Protein AF-A0A1B6J0G4-F1 (afdb_monomer)

Organism: NCBI:txid320908

Radius of gyration: 22.94 Å; Cα contacts (8 Å, |Δi|>4): 223; chains: 1; bounding box: 62×32×56 Å

pLDDT: mean 94.43, std 7.49, range [59.12, 98.75]

Foldseek 3Di:
DVVDDDDDDDDDDDDDDPDDDPPPDDDDDDDPVDDDDDDQWDAEEQALLVQVVLVVDDPVVSLVVLCQGCAPVHPNGQEYEYEQFHDVSDPDHDHQQQDAPPLVCPSGDDDPSCVRGRLVSVVSSCVRHPHNYHYHYDYQDDHLNQFPHSDVRDGDGDPVCPVVVVVSVVVVVVNSVVD

Nearest PDB structures (foldseek):
  6q6l-assembly1_B  TM=9.836E-01  e=2.010E-14  Homo sapiens
  2v3f-assembly2_B  TM=9.488E-01  e=9.794E-15  Homo sapiens
  6yv3-assembly1_AAA  TM=9.483E-01  e=1.450E-14  Homo sapiens
  6yv3-assembly2_BBB  TM=9.482E-01  e=1.883E-14  Homo sapiens
  3gxf-assembly1_D  TM=9.492E-01  e=2.010E-14  Homo sapiens

Secondary structure (DSSP, 8-state):
-TTS-S------------S---TT-------TTS----------B--HHHHHHHHTS-HHHHHHHHHHHHSTTTT---EEEEEES--TTSSS---S--STT-TT-TT----HHIIIIIHHHHHHHHHH-SS--EEEEEES---GGGBTT--SS-SPBPGGGHHHHHHHHHHHHHHHH--

Sequence (179 aa):
SQDSPGFTKTTGYFSKVPNREYNNSVIFTVNANILHQEIIGFGGSFTDSAGIAVNSLSDEAKERLIESYFGINGVEYSAARVPIGCSDFSTHFYTYDDIPDDDQLSHFSLSSEDYKYKIPLIQMAQNISQHNLKLVGCAFTSPSWMKTNNGTPSGYILSRYFDGWARYHVKYLDAYAEN

Solvent-accessible surface area (backbone atoms only — not comparable to full-atom values): 11001 Å² total; per-residue (Å²): 90,96,92,45,77,74,91,81,89,83,88,85,79,94,75,92,77,76,92,69,86,64,83,94,62,90,84,87,84,85,64,89,86,67,82,79,85,85,82,89,61,46,67,56,63,52,36,55,50,52,23,54,56,50,68,72,44,55,69,73,54,36,51,53,52,43,34,43,42,16,13,87,90,36,72,49,38,24,24,36,38,33,55,40,57,28,47,93,55,33,99,57,88,54,47,40,44,75,62,74,88,50,77,80,54,81,71,54,44,85,49,72,57,42,70,74,22,37,52,56,51,50,51,56,35,51,74,50,25,91,49,85,61,42,76,43,79,46,65,64,47,72,38,28,73,45,28,75,66,56,32,83,69,53,70,49,75,36,78,91,36,53,66,49,55,54,50,50,53,51,52,49,53,52,57,61,70,78,104

InterPro domains:
  IPR001139 Glycoside hydrolase family 30 [PR00843] (29-49)
  IPR001139 Glycoside hydrolase family 30 [PR00843] (64-90)
  IPR001139 Glycoside hydrolase family 30 [PR00843] (92-120)
  IPR001139 Glycoside hydrolase family 30 [PR00843] (159-176)
  IPR001139 Glycoside hydrolase family 30 [PTHR11069] (20-178)
  IPR017853 Glycoside hydrolase superfamily [SSF51445] (39-178)
  IPR033453 Glycosyl hydrolase family 30, TIM-barrel domain [PF02055] (39-179)

Structure (mmCIF, N/CA/C/O backbone):
data_AF-A0A1B6J0G4-F1
#
_entry.id   AF-A0A1B6J0G4-F1
#
loop_
_atom_site.group_PDB
_atom_site.id
_atom_site.type_symbol
_atom_site.label_atom_id
_atom_site.label_alt_id
_atom_site.label_comp_id
_atom_site.label_asym_id
_atom_site.label_entity_id
_atom_site.label_seq_id
_atom_site.pdbx_PDB_ins_code
_atom_site.Cartn_x
_atom_site.Cartn_y
_atom_site.Cartn_z
_atom_site.occupancy
_atom_site.B_iso_or_equiv
_atom_site.auth_seq_id
_atom_site.auth_comp_id
_atom_site.auth_asym_id
_atom_site.auth_atom_id
_atom_site.pdbx_PDB_model_num
ATOM 1 N N . SER A 1 1 ? -14.342 12.577 23.054 1.00 74.88 1 SER A N 1
ATOM 2 C CA . SER A 1 1 ? -14.840 13.883 22.554 1.00 74.88 1 SER A CA 1
ATOM 3 C C . SER A 1 1 ? -13.645 14.671 22.041 1.00 74.88 1 SER A C 1
ATOM 5 O O . SER A 1 1 ? -12.530 14.188 22.195 1.00 74.88 1 SER A O 1
ATOM 7 N N . GLN A 1 2 ? -13.823 15.858 21.450 1.00 78.88 2 GLN A N 1
ATOM 8 C CA . GLN A 1 2 ? -12.661 16.718 21.165 1.00 78.88 2 GLN A CA 1
ATOM 9 C C . GLN A 1 2 ? -11.845 17.004 22.445 1.00 78.88 2 GLN A C 1
ATOM 11 O O . GLN A 1 2 ? -10.624 17.070 22.386 1.00 78.88 2 GLN A O 1
ATOM 16 N N . ASP A 1 3 ? -12.508 17.021 23.606 1.00 84.81 3 ASP A N 1
ATOM 17 C CA . ASP A 1 3 ? -11.899 17.242 24.929 1.00 84.81 3 ASP A CA 1
ATOM 18 C C . ASP A 1 3 ? -11.260 15.988 25.558 1.00 84.81 3 ASP A C 1
ATOM 20 O O . ASP A 1 3 ? -10.686 16.038 26.642 1.00 84.81 3 ASP A O 1
ATOM 24 N N . SER A 1 4 ? -11.398 14.824 24.925 1.00 78.38 4 SER A N 1
ATOM 25 C CA . SER A 1 4 ? -10.809 13.558 25.377 1.00 78.38 4 SER A CA 1
ATOM 26 C C . SER A 1 4 ? -10.488 12.719 24.143 1.00 78.38 4 SER A C 1
ATOM 28 O O . SER A 1 4 ? -11.331 11.909 23.729 1.00 78.38 4 SER A O 1
ATOM 30 N N . PRO A 1 5 ? -9.337 12.985 23.495 1.00 75.94 5 PRO A N 1
ATOM 31 C CA . PRO A 1 5 ? -8.927 12.289 22.285 1.00 75.94 5 PRO A CA 1
ATOM 32 C C . PRO A 1 5 ? -8.650 10.812 22.583 1.00 75.94 5 PRO A C 1
ATOM 34 O O . PRO A 1 5 ? -8.123 10.464 23.637 1.00 75.94 5 PRO A O 1
ATOM 37 N N . GLY A 1 6 ? -9.014 9.948 21.638 1.00 84.00 6 GLY A N 1
ATOM 38 C CA . GLY A 1 6 ? -8.928 8.495 21.774 1.00 84.00 6 GLY A CA 1
ATOM 39 C C . GLY A 1 6 ? -10.297 7.814 21.813 1.00 84.00 6 GLY A C 1
ATOM 40 O O . GLY A 1 6 ? -11.341 8.452 21.963 1.00 84.00 6 GLY A O 1
ATOM 41 N N . PHE A 1 7 ? -10.285 6.493 21.642 1.00 87.06 7 PHE A N 1
ATOM 42 C CA . PHE A 1 7 ? -11.488 5.669 21.673 1.00 87.06 7 PHE A CA 1
ATOM 43 C C . PHE A 1 7 ? -11.775 5.217 23.106 1.00 87.06 7 PHE A C 1
ATOM 45 O O . PHE A 1 7 ? -11.000 4.470 23.699 1.00 87.06 7 PHE A O 1
ATOM 52 N N . THR A 1 8 ? -12.897 5.666 23.674 1.00 88.81 8 THR A N 1
ATOM 53 C CA . THR A 1 8 ? -13.367 5.208 24.985 1.00 88.81 8 THR A CA 1
ATOM 54 C C . THR A 1 8 ? -14.401 4.102 24.820 1.00 88.81 8 THR A C 1
ATOM 56 O O . THR A 1 8 ? -15.306 4.182 23.990 1.00 88.81 8 THR A O 1
ATOM 59 N N . LYS A 1 9 ? -14.282 3.052 25.635 1.00 88.62 9 LYS A N 1
ATOM 60 C CA . LYS A 1 9 ? -15.229 1.936 25.654 1.00 88.62 9 LYS A CA 1
ATOM 61 C C . LYS A 1 9 ? -16.168 2.082 26.844 1.00 88.62 9 LYS A C 1
ATOM 63 O O . LYS A 1 9 ? -15.724 2.129 27.987 1.00 88.62 9 LYS A O 1
ATOM 68 N N . THR A 1 10 ? -17.468 2.110 26.573 1.00 92.50 10 THR A N 1
ATOM 69 C CA . THR A 1 10 ? -18.525 1.967 27.582 1.00 92.50 10 THR A CA 1
ATOM 70 C C . THR A 1 10 ? -19.473 0.853 27.154 1.00 92.50 10 THR A C 1
ATOM 72 O O . THR A 1 10 ? -19.545 0.504 25.975 1.00 92.50 10 THR A O 1
ATOM 75 N N . THR A 1 11 ? -20.162 0.244 28.112 1.00 95.19 11 THR A N 1
ATOM 76 C CA . THR A 1 11 ? -21.131 -0.826 27.859 1.00 95.19 11 THR A CA 1
ATOM 77 C C . THR A 1 11 ? -22.504 -0.415 28.375 1.00 95.19 11 THR A C 1
ATOM 79 O O . THR A 1 11 ? -22.627 0.381 29.304 1.00 95.19 11 THR A O 1
ATOM 82 N N . GLY A 1 12 ? -23.552 -0.946 27.749 1.00 93.88 12 GLY A N 1
ATOM 83 C CA . GLY A 1 12 ? -24.942 -0.694 28.112 1.00 93.88 12 GLY A CA 1
ATOM 84 C C . GLY A 1 12 ? -25.793 -1.941 27.897 1.00 93.88 12 GLY A C 1
ATOM 85 O O . GLY A 1 12 ? -25.310 -2.951 27.386 1.00 93.88 12 GLY A O 1
ATOM 86 N N . TYR A 1 13 ? -27.064 -1.866 28.286 1.00 94.19 13 TYR A N 1
ATOM 87 C CA . TYR A 1 13 ? -27.992 -2.993 28.213 1.00 94.19 13 TYR A CA 1
ATOM 88 C C . TYR A 1 13 ? -29.178 -2.668 27.311 1.00 94.19 13 TYR A C 1
ATOM 90 O O . TYR A 1 13 ? -29.743 -1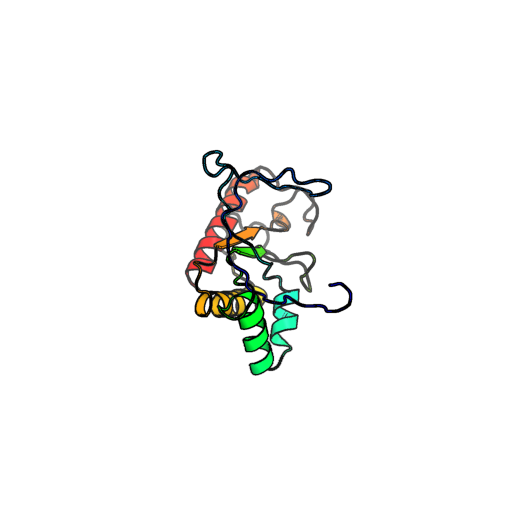.574 27.376 1.00 94.19 13 TYR A O 1
ATOM 98 N N . PHE A 1 14 ? -29.592 -3.642 26.500 1.00 91.19 14 PHE A N 1
ATOM 99 C CA . PHE A 1 14 ? -30.850 -3.552 25.769 1.00 91.19 14 PHE A CA 1
ATOM 100 C C . PHE A 1 14 ? -32.026 -3.632 26.743 1.00 91.19 14 PHE A C 1
ATOM 102 O O . PHE A 1 14 ? -32.061 -4.487 27.627 1.00 91.19 14 PHE A O 1
ATOM 109 N N . SER A 1 15 ? -33.016 -2.764 26.549 1.00 87.75 15 SER A N 1
ATOM 110 C CA . SER A 1 15 ? -34.275 -2.802 27.289 1.00 87.75 15 SER A CA 1
ATOM 111 C C . SER A 1 15 ? -35.434 -2.962 26.313 1.00 87.75 15 SER A C 1
ATOM 113 O O . SER A 1 15 ? -35.492 -2.305 25.274 1.00 87.75 15 SER A O 1
ATOM 115 N N . LYS A 1 16 ? -36.370 -3.862 26.634 1.00 84.81 16 LYS A N 1
ATOM 116 C CA . LYS A 1 16 ? -37.652 -3.918 25.930 1.00 84.81 16 LYS A CA 1
ATOM 117 C C . LYS A 1 16 ? -38.489 -2.748 26.425 1.00 84.81 16 LYS A C 1
ATOM 119 O O . LYS A 1 16 ? -38.902 -2.743 27.582 1.00 84.81 16 LYS A O 1
ATOM 124 N N . VAL A 1 17 ? -38.731 -1.770 25.562 1.00 74.38 17 VAL A N 1
ATOM 125 C CA . VAL A 1 17 ? -39.586 -0.627 25.888 1.00 74.38 17 VAL A CA 1
ATOM 126 C C . VAL A 1 17 ? -40.964 -0.875 25.271 1.00 74.38 17 VAL A C 1
ATOM 128 O O . VAL A 1 17 ? -41.081 -0.857 24.047 1.00 74.38 17 VAL A O 1
ATOM 131 N N . PRO A 1 18 ? -42.011 -1.154 26.067 1.00 64.88 18 PRO A N 1
ATOM 132 C CA . PRO A 1 18 ? -43.366 -1.237 25.540 1.00 64.88 18 PRO A CA 1
ATOM 133 C C . PRO A 1 18 ? -43.844 0.171 25.162 1.00 64.88 18 PRO A C 1
ATOM 135 O O . PRO A 1 18 ? -43.746 1.075 25.989 1.00 64.88 18 PRO A O 1
ATOM 138 N N . ASN A 1 19 ? -44.308 0.331 23.913 1.00 61.00 19 ASN A N 1
ATOM 139 C CA . ASN A 1 19 ? -44.964 1.508 23.317 1.00 61.00 19 ASN A CA 1
ATOM 140 C C . ASN A 1 19 ? -44.995 2.757 24.219 1.00 61.00 19 ASN A C 1
ATOM 142 O O . ASN A 1 19 ? -46.002 3.035 24.868 1.00 61.00 19 ASN A O 1
ATOM 146 N N . ARG A 1 20 ? -43.898 3.523 24.258 1.00 61.19 20 ARG A N 1
ATOM 147 C CA . ARG A 1 20 ? -43.926 4.899 24.762 1.00 61.19 20 ARG A CA 1
ATOM 148 C C . ARG A 1 20 ? -43.956 5.856 23.585 1.00 61.19 20 ARG A C 1
ATOM 150 O O . ARG A 1 20 ? -43.181 5.708 22.644 1.00 61.19 20 ARG A O 1
ATOM 157 N N . GLU A 1 21 ? -44.819 6.861 23.681 1.00 59.12 21 GLU A N 1
ATOM 158 C CA . GLU A 1 21 ? -44.658 8.093 22.921 1.00 59.12 21 GLU A CA 1
ATOM 159 C C . GLU A 1 21 ? -43.323 8.720 23.329 1.00 59.12 21 GLU A C 1
ATOM 161 O O . GLU A 1 21 ? -43.135 9.177 24.459 1.00 59.12 21 GLU A O 1
ATOM 166 N N . TYR A 1 22 ? -42.359 8.679 22.417 1.00 65.38 22 TYR A N 1
ATOM 167 C CA . TYR A 1 22 ? -41.067 9.323 22.582 1.00 65.38 22 TYR A CA 1
ATOM 168 C C . TYR A 1 22 ? -41.218 10.831 22.356 1.00 65.38 22 TYR A C 1
ATOM 170 O O . TYR A 1 22 ? -40.767 11.367 21.345 1.00 65.38 22 TYR A O 1
ATOM 178 N N . ASN A 1 23 ? -41.870 11.532 23.284 1.00 66.38 23 ASN A N 1
ATOM 179 C CA . ASN A 1 23 ? -41.929 12.989 23.221 1.00 66.38 23 ASN A CA 1
ATOM 180 C C . ASN A 1 23 ? -40.491 13.541 23.332 1.00 66.38 23 ASN A C 1
ATOM 182 O O . ASN A 1 23 ? -39.816 13.329 24.338 1.00 66.38 23 ASN A O 1
ATOM 186 N N . ASN A 1 24 ? -40.018 14.200 22.266 1.00 79.31 24 ASN A N 1
ATOM 187 C CA . ASN A 1 24 ? -38.669 14.766 22.083 1.00 79.31 24 ASN A CA 1
ATOM 188 C C . ASN A 1 24 ? -37.475 13.785 21.965 1.00 79.31 24 ASN A C 1
ATOM 190 O O . ASN A 1 24 ? -36.356 14.169 22.302 1.00 79.31 24 ASN A O 1
ATOM 194 N N . SER A 1 25 ? -37.639 12.551 21.464 1.00 82.12 25 SER A N 1
ATOM 195 C CA . SER A 1 25 ? -36.473 11.683 21.156 1.00 82.12 25 SER A CA 1
ATOM 196 C C . SER A 1 25 ? -36.229 11.499 19.656 1.00 82.12 25 SER A C 1
ATOM 198 O O . SER A 1 25 ? -37.167 11.418 18.869 1.00 82.12 25 SER A O 1
ATOM 200 N N . VAL A 1 26 ? -34.956 11.364 19.271 1.00 87.69 26 VAL A N 1
ATOM 201 C CA . VAL A 1 26 ? -34.545 10.918 17.929 1.00 87.69 26 VAL A CA 1
ATOM 202 C C . VAL A 1 26 ? -34.396 9.398 17.947 1.00 87.69 26 VAL A C 1
ATOM 204 O O . VAL A 1 26 ? -33.682 8.861 18.792 1.00 87.69 26 VAL A O 1
ATOM 207 N N . ILE A 1 27 ? -35.068 8.706 17.025 1.00 86.81 27 ILE A N 1
ATOM 208 C CA . ILE A 1 27 ? -35.071 7.239 16.945 1.00 86.81 27 ILE A CA 1
ATOM 209 C C . ILE A 1 27 ? -34.377 6.800 15.658 1.00 86.81 27 ILE A C 1
ATOM 211 O O . ILE A 1 27 ? -34.804 7.156 14.561 1.00 86.81 27 ILE A O 1
ATOM 215 N N . PHE A 1 28 ? -33.344 5.970 15.796 1.00 90.75 28 PHE A N 1
ATOM 216 C CA . PHE A 1 28 ? -32.704 5.275 14.681 1.00 90.75 28 PHE A CA 1
ATOM 217 C C . PHE A 1 28 ? -33.210 3.832 14.631 1.00 90.75 28 PHE A C 1
ATOM 219 O O . PHE A 1 28 ? -33.131 3.114 15.626 1.00 90.75 28 PHE A O 1
ATOM 226 N N . THR A 1 29 ? -33.731 3.405 13.478 1.00 91.38 29 THR A N 1
ATOM 227 C CA . THR A 1 29 ? -34.236 2.038 13.269 1.00 91.38 29 THR A CA 1
ATOM 228 C C . THR A 1 29 ? -33.342 1.307 12.276 1.00 91.38 29 THR A C 1
ATOM 230 O O . THR A 1 29 ? -33.106 1.807 11.179 1.00 91.38 29 THR A O 1
ATOM 233 N N . VAL A 1 30 ? -32.867 0.117 12.646 1.00 93.69 30 VAL A N 1
ATOM 234 C CA . VAL A 1 30 ? -32.047 -0.747 11.782 1.00 93.69 30 VAL A CA 1
ATOM 235 C C . VAL A 1 30 ? -32.913 -1.889 11.257 1.00 93.69 30 VAL A C 1
ATOM 237 O O . VAL A 1 30 ? -33.520 -2.615 12.043 1.00 93.69 30 VAL A O 1
ATOM 240 N N . ASN A 1 31 ? -32.967 -2.064 9.935 1.00 96.12 31 ASN A N 1
ATOM 241 C CA . ASN A 1 31 ? -33.671 -3.174 9.294 1.00 96.12 31 ASN A CA 1
ATOM 242 C C . ASN A 1 31 ? -32.667 -4.206 8.764 1.00 96.12 31 ASN A C 1
ATOM 244 O O . ASN A 1 31 ? -32.083 -4.012 7.703 1.00 96.12 31 ASN A O 1
ATOM 248 N N . ALA A 1 32 ? -32.504 -5.319 9.483 1.00 95.56 32 ALA A N 1
ATOM 249 C CA . ALA A 1 32 ? -31.549 -6.374 9.134 1.00 95.56 32 ALA A CA 1
ATOM 250 C C . ALA A 1 32 ? -31.911 -7.178 7.864 1.00 95.56 32 ALA A C 1
ATOM 252 O O . ALA A 1 32 ? -31.090 -7.957 7.395 1.00 95.56 32 ALA A O 1
ATOM 253 N N . ASN A 1 33 ? -33.113 -6.996 7.297 1.00 97.69 33 ASN A N 1
ATOM 254 C CA . ASN A 1 33 ? -33.524 -7.656 6.049 1.00 97.69 33 ASN A CA 1
ATOM 255 C C . ASN A 1 33 ? -33.128 -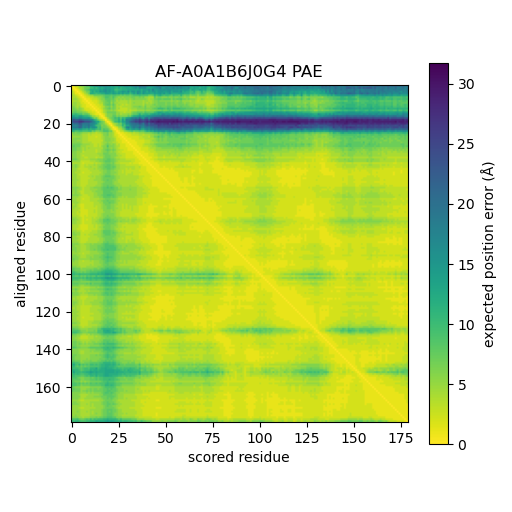6.866 4.791 1.00 97.69 33 ASN A C 1
ATOM 257 O O . ASN A 1 33 ? -33.273 -7.375 3.681 1.00 97.69 33 ASN A O 1
ATOM 261 N N . ILE A 1 34 ? -32.674 -5.618 4.944 1.00 97.56 34 ILE A N 1
ATOM 262 C CA . ILE A 1 34 ? -32.188 -4.796 3.834 1.00 97.56 34 ILE A CA 1
ATOM 263 C C . ILE A 1 34 ? -30.665 -4.879 3.841 1.00 97.56 34 ILE A C 1
ATOM 265 O O . ILE A 1 34 ? -30.012 -4.342 4.733 1.00 97.56 34 ILE A O 1
ATOM 269 N N . LEU A 1 35 ? -30.109 -5.576 2.853 1.00 97.12 35 LEU A N 1
ATOM 270 C CA . LEU A 1 35 ? -28.667 -5.739 2.694 1.00 97.12 35 LEU A CA 1
ATOM 271 C C . LEU A 1 35 ? -28.109 -4.717 1.698 1.00 97.12 35 LEU A C 1
ATOM 273 O O . LEU A 1 35 ? -28.781 -4.319 0.745 1.00 97.12 35 LEU A O 1
ATOM 277 N N . HIS A 1 36 ? -26.859 -4.324 1.923 1.00 96.50 36 HIS A N 1
ATOM 278 C CA . HIS A 1 36 ? -26.095 -3.437 1.049 1.00 96.50 36 HIS A CA 1
ATOM 279 C C . HIS A 1 36 ? -24.783 -4.118 0.632 1.00 96.50 36 HIS A C 1
ATOM 281 O O . HIS A 1 36 ? -24.728 -5.343 0.531 1.00 96.50 36 HIS A O 1
ATOM 287 N N . GLN A 1 37 ? -23.739 -3.340 0.347 1.00 97.75 37 GLN A N 1
ATOM 288 C CA . GLN A 1 37 ? -22.434 -3.867 -0.026 1.00 97.75 37 GLN A CA 1
ATOM 289 C C . GLN A 1 37 ? -21.763 -4.636 1.116 1.00 97.75 37 GLN A C 1
ATOM 291 O O . GLN A 1 37 ? -21.925 -4.313 2.294 1.00 97.75 37 GLN A O 1
ATOM 296 N N . GLU A 1 38 ? -20.930 -5.599 0.739 1.00 96.56 38 GLU A N 1
ATOM 297 C CA . GLU A 1 38 ? -19.948 -6.194 1.637 1.00 96.56 38 GLU A CA 1
ATOM 298 C C . GLU A 1 38 ? -18.769 -5.231 1.848 1.00 96.56 38 GLU A C 1
ATOM 300 O O . GLU A 1 38 ? -18.374 -4.491 0.942 1.00 96.56 38 GLU A O 1
ATOM 305 N N . ILE A 1 39 ? -18.207 -5.232 3.057 1.00 95.81 39 ILE A N 1
ATOM 306 C CA . ILE A 1 39 ? -17.048 -4.412 3.409 1.00 95.81 39 ILE A CA 1
ATOM 307 C C . ILE A 1 39 ? -15.796 -5.284 3.364 1.00 95.81 39 ILE A C 1
ATOM 309 O O . ILE A 1 39 ? -15.649 -6.200 4.166 1.00 95.81 39 ILE A O 1
ATOM 313 N N . ILE A 1 40 ? -14.882 -4.968 2.443 1.00 94.25 40 ILE A N 1
ATOM 314 C CA . ILE A 1 40 ? -13.633 -5.724 2.241 1.00 94.25 40 ILE A CA 1
ATOM 315 C C . ILE A 1 40 ? -12.652 -5.514 3.403 1.00 94.25 40 ILE A C 1
ATOM 317 O O . ILE A 1 40 ? -11.934 -6.437 3.778 1.00 94.25 40 ILE A O 1
ATOM 321 N N . GLY A 1 41 ? -12.605 -4.303 3.961 1.00 95.69 41 GLY A N 1
ATOM 322 C CA . GLY A 1 41 ? -11.750 -3.975 5.095 1.00 95.69 41 GLY A CA 1
ATOM 323 C C . GLY A 1 41 ? -11.457 -2.485 5.211 1.00 95.69 41 GLY A C 1
ATOM 324 O O . GLY A 1 41 ? -11.908 -1.675 4.400 1.00 95.69 41 GLY A O 1
ATOM 325 N N . PHE A 1 42 ? -10.672 -2.142 6.226 1.00 97.56 42 PHE A N 1
ATOM 326 C CA . PHE A 1 42 ? -10.187 -0.788 6.476 1.00 97.56 42 PHE A CA 1
ATOM 327 C C . PHE A 1 42 ? -8.690 -0.827 6.760 1.00 97.56 42 PHE A C 1
ATOM 329 O O . PHE A 1 42 ? -8.196 -1.789 7.351 1.00 97.56 42 PHE A O 1
ATOM 336 N N . GLY A 1 43 ? -7.987 0.239 6.383 1.00 97.31 43 GLY A N 1
ATOM 337 C CA . GLY A 1 43 ? -6.645 0.469 6.888 1.00 97.31 43 GLY A CA 1
ATOM 338 C C . GLY A 1 43 ? -5.882 1.591 6.201 1.00 97.31 43 GLY A C 1
ATOM 339 O O . GLY A 1 43 ? -6.461 2.625 5.872 1.00 97.31 43 GLY A O 1
ATOM 340 N N . GLY A 1 44 ? -4.569 1.400 6.048 1.00 97.12 44 GLY A N 1
ATOM 341 C CA . GLY A 1 44 ? -3.614 2.426 5.616 1.00 97.12 44 GLY A CA 1
ATOM 342 C C . GLY A 1 44 ? -2.788 2.032 4.388 1.00 97.12 44 GLY A C 1
ATOM 343 O O . GLY A 1 44 ? -3.145 1.119 3.649 1.00 97.12 44 GLY A O 1
ATOM 344 N N . SER A 1 45 ? -1.671 2.728 4.153 1.00 98.25 45 SER A N 1
ATOM 345 C CA . SER A 1 45 ? -0.758 2.448 3.035 1.00 98.25 45 SER A CA 1
ATOM 346 C C . SER A 1 45 ? 0.671 2.227 3.530 1.00 98.25 45 SER A C 1
ATOM 348 O O . SER A 1 45 ? 1.190 3.039 4.291 1.00 98.25 45 SER A O 1
ATOM 350 N N . PHE A 1 46 ? 1.334 1.187 3.028 1.00 98.31 46 PHE A N 1
ATOM 351 C CA . PHE A 1 46 ? 2.759 0.924 3.247 1.00 98.31 46 PHE A CA 1
ATOM 352 C C . PHE A 1 46 ? 3.599 1.708 2.228 1.00 98.31 46 PHE A C 1
ATOM 354 O O . PHE A 1 46 ? 4.112 1.146 1.264 1.00 98.31 46 PHE A O 1
ATOM 361 N N . THR A 1 47 ? 3.655 3.034 2.377 1.00 98.62 47 THR A N 1
ATOM 362 C CA . THR A 1 47 ? 4.516 3.898 1.547 1.00 98.62 47 THR A CA 1
ATOM 363 C C . THR A 1 47 ? 5.969 3.848 2.014 1.00 98.62 47 THR A C 1
ATOM 365 O O . THR A 1 47 ? 6.238 3.518 3.171 1.00 98.62 47 THR A O 1
ATOM 368 N N . ASP A 1 48 ? 6.906 4.255 1.155 1.00 98.62 48 ASP A N 1
ATOM 369 C CA . ASP A 1 48 ? 8.323 4.366 1.527 1.00 98.62 48 ASP A CA 1
ATOM 370 C C . ASP A 1 48 ? 8.508 5.312 2.720 1.00 98.62 48 ASP A C 1
ATOM 372 O O . ASP A 1 48 ? 9.214 4.979 3.667 1.00 98.62 48 ASP A O 1
ATOM 376 N N . SER A 1 49 ? 7.817 6.459 2.736 1.00 98.56 49 SER A N 1
ATOM 377 C CA . SER A 1 49 ? 7.853 7.392 3.868 1.00 98.56 49 SER A CA 1
ATOM 378 C C . SER A 1 49 ? 7.372 6.767 5.181 1.00 98.56 49 SER A C 1
ATOM 380 O O . SER A 1 49 ? 7.981 7.010 6.221 1.00 98.56 49 SER A O 1
ATOM 382 N N . ALA A 1 50 ? 6.290 5.975 5.155 1.00 98.31 50 ALA A N 1
ATOM 383 C CA . ALA A 1 50 ? 5.802 5.264 6.335 1.00 98.31 50 ALA A CA 1
ATOM 384 C C . ALA A 1 50 ? 6.847 4.240 6.787 1.00 98.31 50 ALA A C 1
ATOM 386 O O . ALA A 1 50 ? 7.227 4.215 7.952 1.00 98.31 50 ALA A O 1
ATOM 387 N N . GLY A 1 51 ? 7.392 3.493 5.831 1.00 98.19 51 GLY A N 1
ATOM 388 C CA . GLY A 1 51 ? 8.556 2.635 5.978 1.00 98.19 51 GLY A CA 1
ATOM 389 C C . GLY A 1 51 ? 9.724 3.248 6.745 1.00 98.19 51 GLY A C 1
ATOM 390 O O . GLY A 1 51 ? 10.155 2.742 7.780 1.00 98.19 51 GLY A O 1
ATOM 391 N N . ILE A 1 52 ? 10.213 4.376 6.237 1.00 98.44 52 ILE A N 1
ATOM 392 C CA . ILE A 1 52 ? 11.326 5.144 6.798 1.00 98.44 52 ILE A CA 1
ATOM 393 C C . ILE A 1 52 ? 10.985 5.644 8.206 1.00 98.44 52 ILE A C 1
ATOM 395 O O . ILE A 1 52 ? 11.798 5.501 9.119 1.00 98.44 52 ILE A O 1
ATOM 399 N N . ALA A 1 53 ? 9.786 6.202 8.398 1.00 98.44 53 ALA A N 1
ATOM 400 C CA . ALA A 1 53 ? 9.349 6.713 9.693 1.00 98.44 53 ALA A CA 1
ATOM 401 C C . ALA A 1 53 ? 9.283 5.599 10.744 1.00 98.44 53 ALA A C 1
ATOM 403 O O . ALA A 1 53 ? 9.825 5.756 11.837 1.00 98.44 53 ALA A O 1
ATOM 404 N N . VAL A 1 54 ? 8.687 4.454 10.407 1.00 97.94 54 VAL A N 1
ATOM 405 C CA . VAL A 1 54 ? 8.576 3.307 11.315 1.00 97.94 54 VAL A CA 1
ATOM 406 C C . VAL A 1 54 ? 9.947 2.706 11.628 1.00 97.94 54 VAL A C 1
ATOM 408 O O . VAL A 1 54 ? 10.225 2.391 12.784 1.00 97.94 54 VAL A O 1
ATOM 411 N N . ASN A 1 55 ? 10.845 2.611 10.646 1.00 96.31 55 ASN A N 1
ATOM 412 C CA . ASN A 1 55 ? 12.205 2.118 10.875 1.00 96.31 55 ASN A CA 1
ATOM 413 C C . ASN A 1 55 ? 13.098 3.083 11.668 1.00 96.31 55 ASN A C 1
ATOM 415 O O . ASN A 1 55 ? 14.137 2.655 12.162 1.00 96.31 55 ASN A O 1
ATOM 419 N N . SER A 1 56 ? 12.713 4.355 11.815 1.00 97.44 56 SER A N 1
ATOM 420 C CA . SER A 1 56 ? 13.426 5.313 12.674 1.00 97.44 56 SER A CA 1
ATOM 421 C C . SER A 1 56 ? 13.097 5.174 14.169 1.00 97.44 56 SER A C 1
ATOM 423 O O . SER A 1 56 ? 13.763 5.787 15.004 1.00 97.44 56 SER A O 1
ATOM 425 N N . LEU A 1 57 ? 12.077 4.382 14.514 1.00 98.06 57 LEU A N 1
ATOM 426 C CA . LEU A 1 57 ? 11.675 4.105 15.893 1.00 98.06 57 LEU A CA 1
ATOM 427 C C . LEU A 1 57 ? 12.570 3.031 16.531 1.00 98.06 57 LEU A C 1
ATOM 429 O O . LEU A 1 57 ? 13.166 2.215 15.829 1.00 98.06 57 LEU A O 1
ATOM 433 N N . SER A 1 58 ? 12.604 2.983 17.870 1.00 98.31 58 SER A N 1
ATOM 434 C CA . SER A 1 58 ? 13.118 1.799 18.573 1.00 98.31 58 SER A CA 1
ATOM 435 C C . SER A 1 58 ? 12.239 0.582 18.276 1.00 98.31 58 SER A C 1
ATOM 437 O O . SER A 1 58 ? 11.063 0.732 17.923 1.00 98.31 58 SER A O 1
ATOM 439 N N . ASP A 1 59 ? 12.776 -0.623 18.450 1.00 97.06 59 ASP A N 1
ATOM 440 C CA . ASP A 1 59 ? 12.027 -1.847 18.160 1.00 97.06 59 ASP A CA 1
ATOM 441 C C . ASP A 1 59 ? 10.767 -1.967 19.032 1.00 97.06 59 ASP A C 1
ATOM 443 O O . ASP A 1 59 ? 9.693 -2.271 18.517 1.00 97.06 59 ASP A O 1
ATOM 447 N N . GLU A 1 60 ? 10.819 -1.563 20.306 1.00 98.00 60 GLU A N 1
ATOM 448 C CA . GLU A 1 60 ? 9.639 -1.586 21.181 1.00 98.00 60 GLU A CA 1
ATOM 449 C C . GLU A 1 60 ? 8.577 -0.556 20.770 1.00 98.00 60 GLU A C 1
ATOM 451 O O . GLU A 1 60 ? 7.388 -0.724 21.048 1.00 98.00 60 GLU A O 1
ATOM 456 N N . ALA A 1 61 ? 8.979 0.569 20.176 1.00 98.38 61 ALA A N 1
ATOM 457 C CA . ALA A 1 61 ? 8.041 1.567 19.670 1.00 98.38 61 ALA A CA 1
ATOM 458 C C . ALA A 1 61 ? 7.421 1.116 18.339 1.00 98.38 61 ALA A C 1
ATOM 460 O O . ALA A 1 61 ? 6.220 1.295 18.132 1.00 98.38 61 ALA A O 1
ATOM 461 N N . LYS A 1 62 ? 8.217 0.478 17.476 1.00 97.88 62 LYS A N 1
ATOM 462 C CA . LYS A 1 62 ? 7.773 -0.144 16.226 1.00 97.88 62 LYS A CA 1
ATOM 463 C C . LYS A 1 62 ? 6.739 -1.240 16.484 1.00 97.88 62 LYS A C 1
ATOM 465 O O . LYS A 1 62 ? 5.664 -1.199 15.893 1.00 97.88 62 LYS A O 1
ATOM 470 N N . GLU A 1 63 ? 7.011 -2.158 17.408 1.00 97.19 63 GLU A N 1
ATOM 471 C CA . GLU A 1 63 ? 6.074 -3.223 17.788 1.00 97.19 63 GLU A CA 1
ATOM 472 C C . GLU A 1 63 ? 4.747 -2.659 18.308 1.00 97.19 63 GLU A C 1
ATOM 474 O O . GLU A 1 63 ? 3.683 -3.055 17.838 1.00 97.19 63 GLU A O 1
ATOM 479 N N . ARG A 1 64 ? 4.787 -1.669 19.212 1.00 98.06 64 ARG A N 1
ATOM 480 C CA . ARG A 1 64 ? 3.567 -1.017 19.723 1.00 98.06 64 A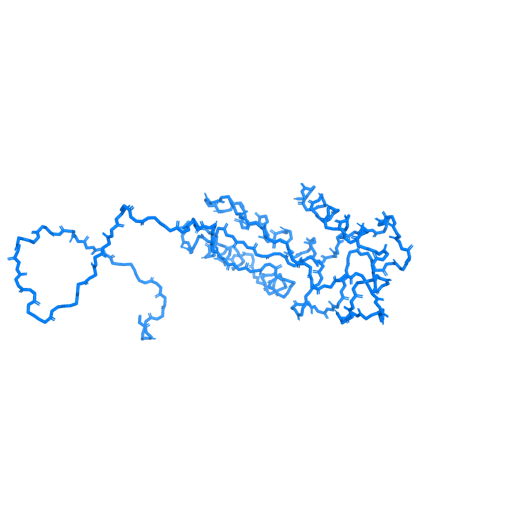RG A CA 1
ATOM 481 C C . ARG A 1 64 ? 2.777 -0.296 18.636 1.00 98.06 64 ARG A C 1
ATOM 483 O O . ARG A 1 64 ? 1.548 -0.276 18.694 1.00 98.06 64 ARG A O 1
ATOM 490 N N . LEU A 1 65 ? 3.457 0.318 17.670 1.00 98.06 65 LEU A N 1
ATOM 491 C CA . LEU A 1 65 ? 2.798 0.988 16.554 1.00 98.06 65 LEU A CA 1
ATOM 492 C C . LEU A 1 65 ? 2.075 -0.022 15.658 1.00 98.06 65 LEU A C 1
ATOM 494 O O . LEU A 1 65 ? 0.920 0.203 15.300 1.00 98.06 65 LEU A O 1
ATOM 498 N N . ILE A 1 66 ? 2.738 -1.130 15.320 1.00 97.81 66 ILE A N 1
ATOM 499 C CA . ILE A 1 66 ? 2.135 -2.193 14.514 1.00 97.81 66 ILE A CA 1
ATOM 500 C C . ILE A 1 66 ? 0.962 -2.829 15.272 1.00 97.81 66 ILE A C 1
ATOM 502 O O . ILE A 1 66 ? -0.121 -2.926 14.699 1.00 97.81 66 ILE A O 1
ATOM 506 N N . GLU A 1 67 ? 1.110 -3.115 16.570 1.00 97.75 67 GLU A N 1
ATOM 507 C CA . GLU A 1 67 ? 0.021 -3.589 17.444 1.00 97.75 67 GLU A CA 1
ATOM 508 C C . GLU A 1 67 ? -1.169 -2.624 17.465 1.00 97.75 67 GLU A C 1
ATOM 510 O O . GLU A 1 67 ? -2.316 -3.049 17.354 1.00 97.75 67 GLU A O 1
ATOM 515 N N . SER A 1 68 ? -0.913 -1.315 17.534 1.00 97.50 68 SER A N 1
ATOM 516 C CA . SER A 1 68 ? -1.977 -0.304 17.551 1.00 97.50 68 SER A CA 1
ATOM 517 C C . SER A 1 68 ? -2.816 -0.310 16.272 1.00 97.50 68 SER A C 1
ATOM 519 O O . SER A 1 68 ? -4.016 -0.049 16.339 1.00 97.50 68 SER A O 1
ATOM 521 N N . TYR A 1 69 ? -2.211 -0.598 15.116 1.00 97.88 69 TYR A N 1
ATOM 522 C CA . TYR A 1 69 ? -2.923 -0.624 13.838 1.00 97.88 69 TYR A CA 1
ATOM 523 C C . TYR A 1 69 ? -3.522 -1.984 13.505 1.00 97.88 69 TYR A C 1
ATOM 525 O O . TYR A 1 69 ? -4.669 -2.029 13.079 1.00 97.88 69 TYR A O 1
ATOM 533 N N . PHE A 1 70 ? -2.775 -3.073 13.676 1.00 98.25 70 PHE A N 1
ATOM 534 C CA . PHE A 1 70 ? -3.137 -4.387 13.135 1.00 98.25 70 PHE A CA 1
ATOM 535 C C . PHE A 1 70 ? -3.458 -5.433 14.207 1.00 98.25 70 PHE A C 1
ATOM 537 O O . PHE A 1 70 ? -4.085 -6.439 13.885 1.00 98.25 70 PHE A O 1
ATOM 544 N N . GLY A 1 71 ? -3.053 -5.207 15.458 1.00 97.50 71 GLY A N 1
ATOM 545 C CA . GLY A 1 71 ? -3.228 -6.155 16.556 1.00 97.50 71 GLY A CA 1
ATOM 546 C C . GLY A 1 71 ? -4.618 -6.122 17.186 1.00 97.50 71 GLY A C 1
ATOM 547 O O . GLY A 1 71 ? -5.368 -5.154 17.046 1.00 97.50 71 GLY A O 1
ATOM 548 N N . ILE A 1 72 ? -4.934 -7.180 17.939 1.00 96.56 72 ILE A N 1
ATOM 549 C CA . ILE A 1 72 ? -6.219 -7.363 18.645 1.00 96.56 72 ILE A CA 1
ATOM 550 C C . ILE A 1 72 ? -6.462 -6.303 19.732 1.00 96.56 72 ILE A C 1
ATOM 552 O O . ILE A 1 72 ? -7.596 -6.044 20.125 1.00 96.56 72 ILE A O 1
ATOM 556 N N . ASN A 1 73 ? -5.397 -5.677 20.243 1.00 94.88 73 ASN A N 1
ATOM 557 C CA . ASN A 1 73 ? -5.517 -4.590 21.217 1.00 94.88 73 ASN A CA 1
ATOM 558 C C . ASN A 1 73 ? -5.590 -3.201 20.552 1.00 94.88 73 ASN A C 1
ATOM 560 O O . ASN A 1 73 ? -5.644 -2.190 21.256 1.00 94.88 73 ASN A O 1
ATOM 564 N N . GLY A 1 74 ? -5.555 -3.151 19.218 1.00 95.25 74 GLY A N 1
ATOM 565 C CA . GLY A 1 74 ? -5.547 -1.941 18.406 1.00 95.25 74 GLY A CA 1
ATOM 566 C C . GLY A 1 74 ? -6.865 -1.688 17.673 1.00 95.25 74 GLY A C 1
ATOM 567 O O . GLY A 1 74 ? -7.951 -2.003 18.156 1.00 95.25 74 GLY A O 1
ATOM 568 N N . VAL A 1 75 ? -6.761 -1.076 16.490 1.00 96.25 75 VAL A N 1
ATOM 569 C CA . VAL A 1 75 ? -7.905 -0.798 15.598 1.00 96.25 75 VAL A CA 1
ATOM 570 C C . VAL A 1 75 ? -8.123 -1.871 14.523 1.00 96.25 75 VAL A C 1
ATOM 572 O O . VAL A 1 75 ? -8.979 -1.685 13.661 1.00 96.25 75 VAL A O 1
ATOM 575 N N . GLU A 1 76 ? -7.366 -2.973 14.577 1.00 97.31 76 GLU A N 1
ATOM 576 C CA . GLU A 1 76 ? -7.527 -4.176 13.745 1.00 97.31 76 GLU A CA 1
ATOM 577 C C . GLU A 1 76 ? -7.689 -3.908 12.235 1.00 97.31 76 GLU A C 1
ATOM 579 O O . GLU A 1 76 ? -8.604 -4.410 11.578 1.00 97.31 76 GLU A O 1
ATOM 584 N N . TYR A 1 77 ? -6.788 -3.115 11.653 1.00 98.12 77 TYR A N 1
ATOM 585 C CA . TYR A 1 77 ? -6.720 -2.924 10.206 1.00 98.12 77 TYR A CA 1
ATOM 586 C C . TYR 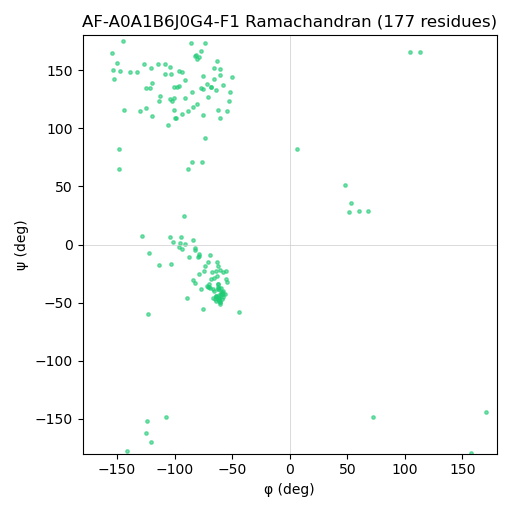A 1 77 ? -6.662 -4.271 9.476 1.00 98.12 77 TYR A C 1
ATOM 588 O O . TYR A 1 77 ? -5.867 -5.155 9.798 1.00 98.12 77 TYR A 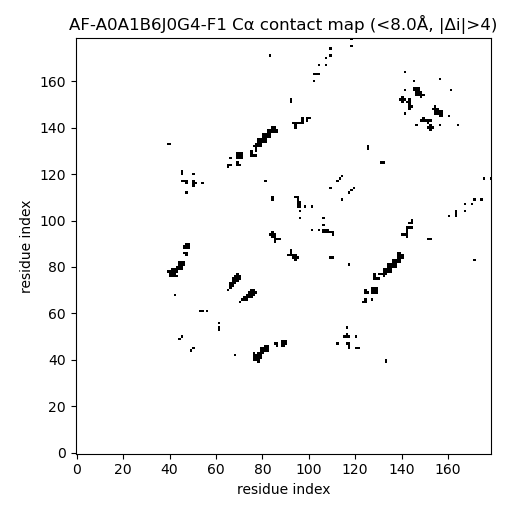O 1
ATOM 596 N N . SER A 1 78 ? -7.516 -4.399 8.462 1.00 97.44 78 SER A N 1
ATOM 597 C CA . SER A 1 78 ? -7.761 -5.633 7.707 1.00 97.44 78 SER A CA 1
ATOM 598 C C . SER A 1 78 ? -7.507 -5.480 6.207 1.00 97.44 78 SER A C 1
ATOM 600 O O . SER A 1 78 ? -7.489 -6.472 5.476 1.00 97.44 78 SER A O 1
ATOM 602 N N . ALA A 1 79 ? -7.245 -4.257 5.740 1.00 97.38 79 ALA A N 1
ATOM 603 C CA . ALA A 1 79 ? -6.812 -3.979 4.378 1.00 97.38 79 ALA A CA 1
ATOM 604 C C . ALA A 1 79 ? -5.708 -2.915 4.353 1.00 97.38 79 ALA A C 1
ATOM 606 O O . ALA A 1 79 ? -5.694 -2.004 5.178 1.00 97.38 79 ALA A O 1
ATOM 607 N N . ALA A 1 80 ? -4.795 -2.997 3.388 1.00 97.62 80 ALA A N 1
ATOM 608 C CA . ALA A 1 80 ? -3.755 -1.996 3.200 1.00 97.62 80 ALA A CA 1
ATOM 609 C C . ALA A 1 80 ? -3.374 -1.811 1.728 1.00 97.62 80 ALA A C 1
ATOM 611 O O . ALA A 1 80 ? -3.411 -2.741 0.923 1.00 97.62 80 ALA A O 1
ATOM 612 N N . ARG A 1 81 ? -2.970 -0.590 1.375 1.00 98.38 81 ARG A N 1
ATOM 613 C CA . ARG A 1 81 ? -2.430 -0.251 0.055 1.00 98.38 81 ARG A CA 1
ATOM 614 C C . ARG A 1 81 ? -0.909 -0.408 0.038 1.00 98.38 81 ARG A C 1
ATOM 616 O O . ARG A 1 81 ? -0.230 -0.004 0.978 1.00 98.38 81 ARG A O 1
ATOM 623 N N . VAL A 1 82 ? -0.370 -0.913 -1.066 1.00 98.44 82 VAL A N 1
ATOM 624 C CA . VAL A 1 82 ? 1.072 -0.992 -1.321 1.00 98.44 82 VAL A CA 1
ATOM 625 C C . VAL A 1 82 ? 1.359 -0.295 -2.656 1.00 98.44 82 VAL A C 1
ATOM 627 O O . VAL A 1 82 ? 0.825 -0.710 -3.687 1.00 98.44 82 VAL A O 1
ATOM 630 N N . PRO A 1 83 ? 2.141 0.798 -2.686 1.00 98.56 83 PRO A N 1
ATOM 631 C CA . PRO A 1 83 ? 2.618 1.356 -3.947 1.00 98.56 83 PRO A CA 1
ATOM 632 C C . PRO A 1 83 ? 3.411 0.305 -4.735 1.00 98.56 83 PRO A C 1
ATOM 634 O O . PRO A 1 83 ? 4.204 -0.424 -4.147 1.00 98.56 83 PRO A O 1
ATOM 637 N N . ILE A 1 84 ? 3.209 0.213 -6.046 1.00 98.56 84 ILE A N 1
ATOM 638 C CA . ILE A 1 84 ? 4.062 -0.596 -6.931 1.00 98.56 84 ILE A CA 1
ATOM 639 C C . ILE A 1 84 ? 5.133 0.349 -7.477 1.00 98.56 84 ILE A C 1
ATOM 641 O O . ILE A 1 84 ? 4.803 1.287 -8.205 1.00 98.56 84 ILE A O 1
ATOM 645 N N . GLY A 1 85 ? 6.386 0.136 -7.081 1.00 98.06 85 GLY A N 1
ATOM 646 C CA . GLY A 1 85 ? 7.464 1.106 -7.255 1.00 98.06 85 GLY A CA 1
ATOM 647 C C . GLY A 1 85 ? 7.316 2.298 -6.305 1.00 98.06 85 GLY A C 1
ATOM 648 O O . GLY A 1 85 ? 6.791 2.165 -5.194 1.00 98.06 85 GLY A O 1
ATOM 649 N N . CYS A 1 86 ? 7.762 3.467 -6.763 1.00 97.50 86 CYS A N 1
ATOM 650 C CA . CYS A 1 86 ? 7.684 4.710 -6.002 1.00 97.50 86 CYS A CA 1
ATOM 651 C C . CYS A 1 86 ? 6.266 5.310 -5.909 1.00 97.50 86 CYS A C 1
ATOM 653 O O . CYS A 1 86 ? 5.310 4.898 -6.572 1.00 97.50 86 CYS A O 1
ATOM 655 N N . SER A 1 87 ? 6.157 6.362 -5.102 1.00 97.56 87 SER A N 1
ATOM 656 C CA . SER A 1 87 ? 5.041 7.309 -5.069 1.00 97.56 87 SER A CA 1
ATOM 657 C C . SER A 1 87 ? 5.570 8.728 -4.834 1.00 97.56 87 SER A C 1
ATOM 659 O O . SER A 1 87 ? 6.772 8.941 -4.702 1.00 97.56 87 SER A O 1
ATOM 661 N N . ASP A 1 88 ? 4.683 9.711 -4.728 1.00 96.88 88 ASP A N 1
ATOM 662 C CA . ASP A 1 88 ? 5.012 11.043 -4.208 1.00 96.88 88 ASP A CA 1
ATOM 663 C C . ASP A 1 88 ? 5.494 11.025 -2.740 1.00 96.88 88 ASP A C 1
ATOM 665 O O . ASP A 1 88 ? 6.174 11.950 -2.304 1.00 96.88 88 ASP A O 1
ATOM 669 N N . PHE A 1 89 ? 5.217 9.944 -2.000 1.00 97.94 89 PHE A N 1
ATOM 670 C CA . PHE A 1 89 ? 5.738 9.663 -0.655 1.00 97.94 89 PHE A CA 1
ATOM 671 C C . PHE A 1 89 ? 7.035 8.829 -0.661 1.00 97.94 89 PHE A C 1
ATOM 673 O O . PHE A 1 89 ? 7.346 8.137 0.313 1.00 97.94 89 PHE A O 1
ATOM 680 N N . SER A 1 90 ? 7.797 8.887 -1.752 1.00 98.31 90 SER A N 1
ATOM 681 C CA . SER A 1 90 ? 9.133 8.297 -1.881 1.00 98.31 90 SER A CA 1
ATOM 682 C C . SER A 1 90 ? 10.207 9.390 -1.895 1.00 98.31 90 SER A C 1
ATOM 684 O O . SER A 1 90 ? 9.944 10.536 -2.249 1.00 98.31 90 SER A O 1
ATOM 686 N N . THR A 1 91 ? 11.442 9.058 -1.510 1.00 97.88 91 THR A N 1
ATOM 687 C CA . THR A 1 91 ? 12.563 10.025 -1.505 1.00 97.88 91 THR A CA 1
ATOM 688 C C . THR A 1 91 ? 13.083 10.350 -2.905 1.00 97.88 91 THR A C 1
ATOM 690 O O . THR A 1 91 ? 13.763 11.356 -3.097 1.00 97.88 91 THR A O 1
ATOM 693 N N . HIS A 1 92 ? 12.773 9.497 -3.878 1.00 97.38 92 HIS A N 1
ATOM 694 C CA . HIS A 1 92 ? 13.072 9.662 -5.290 1.00 97.38 92 HIS A CA 1
ATOM 695 C C . HIS A 1 92 ? 12.058 8.867 -6.122 1.00 97.38 92 HIS A C 1
ATOM 697 O O . HIS A 1 92 ? 11.351 8.001 -5.599 1.00 97.38 92 HIS A O 1
ATOM 703 N N . PHE A 1 93 ? 11.990 9.159 -7.420 1.00 97.06 93 PHE A N 1
ATOM 704 C CA . PHE A 1 93 ? 11.199 8.364 -8.350 1.00 97.06 93 PHE A CA 1
ATOM 705 C C . PHE A 1 93 ? 12.003 7.162 -8.842 1.00 97.06 93 PHE A C 1
ATOM 707 O O . PHE A 1 93 ? 13.135 7.325 -9.292 1.00 97.06 93 PHE A O 1
ATOM 714 N N . TYR A 1 94 ? 11.388 5.986 -8.794 1.00 98.06 94 TYR A N 1
ATOM 715 C CA . TYR A 1 94 ? 11.925 4.731 -9.312 1.00 98.06 94 TYR A CA 1
ATOM 716 C C . TYR A 1 94 ? 10.781 3.825 -9.767 1.00 98.06 94 TYR A C 1
ATOM 718 O O . TYR A 1 94 ? 9.644 3.930 -9.285 1.00 98.06 94 TYR A O 1
ATOM 726 N N . THR A 1 95 ? 11.087 2.915 -10.678 1.00 98.38 95 THR A N 1
ATOM 727 C CA . THR A 1 95 ? 10.230 1.773 -10.986 1.00 98.38 95 THR A CA 1
ATOM 728 C C . THR A 1 95 ? 10.998 0.481 -10.726 1.00 98.38 95 THR A C 1
ATOM 730 O O . THR A 1 95 ? 12.059 0.489 -10.108 1.00 98.38 95 THR A O 1
ATOM 733 N N . TYR A 1 96 ? 10.443 -0.649 -11.148 1.00 98.56 96 TYR A N 1
ATOM 734 C CA . TYR A 1 96 ? 11.126 -1.941 -11.031 1.00 98.56 96 TYR A CA 1
ATOM 735 C C . TYR A 1 96 ? 11.897 -2.296 -12.290 1.00 98.56 96 TYR A C 1
ATOM 737 O O . TYR A 1 96 ? 12.564 -3.318 -12.298 1.00 98.56 96 TYR A O 1
ATOM 745 N N . ASP A 1 97 ? 11.803 -1.479 -13.340 1.00 98.25 97 ASP A N 1
ATOM 746 C CA . ASP A 1 97 ? 12.425 -1.765 -14.625 1.00 98.25 97 ASP A CA 1
ATOM 747 C C . ASP A 1 97 ? 12.839 -0.475 -15.344 1.00 98.25 97 ASP A C 1
ATOM 749 O O . ASP A 1 97 ? 12.285 -0.083 -16.368 1.00 98.25 97 ASP A O 1
ATOM 753 N N . ASP A 1 98 ? 13.788 0.249 -14.754 1.00 97.19 98 ASP A N 1
ATOM 754 C CA . ASP A 1 98 ? 14.242 1.548 -15.267 1.00 97.19 98 ASP A CA 1
ATOM 755 C C . ASP A 1 98 ? 15.323 1.435 -16.366 1.00 97.19 98 ASP A C 1
ATOM 757 O O . ASP A 1 98 ? 15.818 2.461 -16.841 1.00 97.19 98 ASP A O 1
ATOM 761 N N . ILE A 1 99 ? 15.683 0.218 -16.805 1.00 96.50 99 ILE A N 1
ATOM 762 C CA . ILE A 1 99 ? 16.598 0.006 -17.939 1.00 96.50 99 ILE A CA 1
ATOM 763 C C . ILE A 1 99 ? 15.814 0.168 -19.255 1.00 96.50 99 ILE A C 1
ATOM 765 O O . ILE A 1 99 ? 14.840 -0.550 -19.468 1.00 96.50 99 ILE A O 1
ATOM 769 N N . PRO A 1 100 ? 16.196 1.110 -20.144 1.00 95.06 100 PRO A N 1
ATOM 770 C CA . PRO A 1 100 ? 15.459 1.357 -21.381 1.00 95.06 100 PRO A CA 1
ATOM 771 C C . PRO A 1 100 ? 15.376 0.149 -22.317 1.00 95.06 100 PRO A C 1
ATOM 773 O O . PRO A 1 100 ? 16.311 -0.645 -22.400 1.00 95.06 100 PRO A O 1
ATOM 776 N N . ASP A 1 101 ? 14.287 0.099 -23.090 1.00 90.38 101 ASP A N 1
ATOM 777 C CA . ASP A 1 101 ? 14.038 -0.882 -24.156 1.00 90.38 101 ASP A CA 1
ATOM 778 C C . ASP A 1 101 ? 14.012 -2.356 -23.685 1.00 90.38 101 ASP A C 1
ATOM 780 O O . ASP A 1 101 ? 14.290 -3.273 -24.460 1.00 90.38 101 ASP A O 1
ATOM 784 N N . ASP A 1 102 ? 13.622 -2.608 -22.429 1.00 95.75 102 ASP A N 1
ATOM 785 C CA . ASP A 1 102 ? 13.489 -3.955 -21.860 1.00 95.75 102 ASP A CA 1
ATOM 786 C C . ASP A 1 102 ? 12.092 -4.568 -22.082 1.00 95.75 102 ASP A C 1
ATOM 788 O O . ASP A 1 102 ? 11.330 -4.854 -21.157 1.00 95.75 102 ASP A O 1
ATOM 792 N N . ASP A 1 103 ? 11.731 -4.822 -23.341 1.00 90.50 103 ASP A N 1
ATOM 793 C CA . ASP A 1 103 ? 10.418 -5.388 -23.710 1.00 90.50 103 ASP A CA 1
ATOM 794 C C . ASP A 1 103 ? 10.088 -6.723 -23.008 1.00 90.50 103 ASP A C 1
ATOM 796 O O . ASP A 1 103 ? 8.920 -7.122 -22.897 1.00 90.50 103 ASP A O 1
ATOM 800 N N . GLN A 1 104 ? 11.112 -7.444 -22.547 1.00 94.56 104 GLN A N 1
ATOM 801 C CA . GLN A 1 104 ? 10.979 -8.738 -21.880 1.00 94.56 104 GLN A CA 1
ATOM 802 C C . GLN A 1 104 ? 10.982 -8.64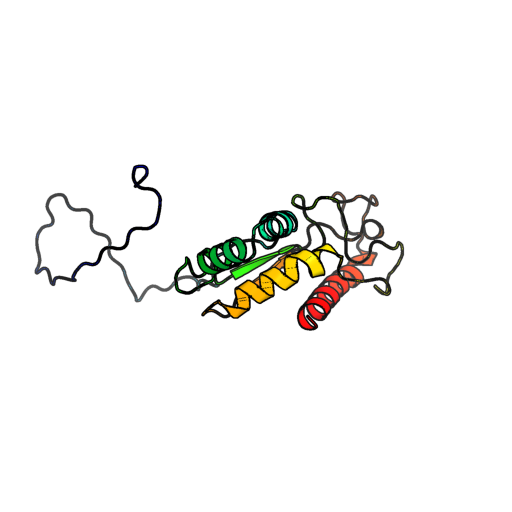0 -20.348 1.00 94.56 104 GLN A C 1
ATOM 804 O O . GLN A 1 104 ? 10.770 -9.663 -19.689 1.00 94.56 104 GLN A O 1
ATOM 809 N N . LEU A 1 105 ? 11.139 -7.438 -19.777 1.00 97.25 105 LEU A N 1
ATOM 810 C CA . LEU A 1 105 ? 11.254 -7.204 -18.334 1.00 97.25 105 LEU A CA 1
ATOM 811 C C . LEU A 1 105 ? 12.369 -8.063 -17.706 1.00 97.25 105 LEU A C 1
ATOM 813 O O . LEU A 1 105 ? 12.201 -8.638 -16.624 1.00 97.25 105 LEU A O 1
ATOM 817 N N . SER A 1 106 ? 13.461 -8.267 -18.439 1.00 97.50 106 SER A N 1
ATOM 818 C CA . SER A 1 106 ? 14.628 -9.052 -18.032 1.00 97.50 106 SER A CA 1
ATOM 819 C C . SER A 1 106 ? 15.414 -8.420 -16.880 1.00 97.50 106 SER A C 1
ATOM 821 O O . SER A 1 106 ? 16.069 -9.138 -16.124 1.00 97.50 106 SER A O 1
ATOM 823 N N . HIS A 1 107 ? 15.290 -7.109 -16.703 1.00 97.38 107 HIS A N 1
ATOM 824 C CA . HIS A 1 107 ? 15.900 -6.319 -15.645 1.00 97.38 107 HIS A CA 1
ATOM 825 C C . HIS A 1 107 ? 14.932 -5.971 -14.511 1.00 97.38 107 HIS A C 1
ATOM 827 O O . HIS A 1 107 ? 15.342 -5.328 -13.540 1.00 97.38 107 HIS A O 1
ATOM 833 N N . PHE A 1 108 ? 13.683 -6.452 -14.588 1.00 98.56 108 PHE A N 1
ATOM 834 C CA . PHE A 1 108 ? 12.709 -6.278 -13.520 1.00 98.56 108 PHE A CA 1
ATOM 835 C C . PHE A 1 108 ? 13.268 -6.762 -12.178 1.00 98.56 108 PHE A C 1
ATOM 837 O O . PHE A 1 108 ? 13.627 -7.933 -12.030 1.00 98.56 108 PHE A O 1
ATOM 844 N N . SER A 1 109 ? 13.276 -5.885 -11.180 1.00 98.31 109 SER A N 1
ATOM 845 C CA . SER A 1 109 ? 13.631 -6.235 -9.808 1.00 98.31 109 SER A CA 1
ATOM 846 C C . SER A 1 109 ? 12.943 -5.313 -8.806 1.00 98.31 109 SER A C 1
ATOM 848 O O . SER A 1 109 ? 12.794 -4.114 -9.041 1.00 98.31 109 SER A O 1
ATOM 850 N N . LEU A 1 110 ? 12.520 -5.879 -7.671 1.00 98.56 110 LEU A N 1
ATOM 851 C CA . LEU A 1 110 ? 12.074 -5.068 -6.539 1.00 98.56 110 LEU A CA 1
ATOM 852 C C . LEU A 1 110 ? 13.217 -4.168 -6.066 1.00 98.56 110 LEU A C 1
ATOM 854 O O . LEU A 1 110 ? 14.390 -4.557 -6.112 1.00 98.56 110 LEU A O 1
ATOM 858 N N . SER A 1 111 ? 12.874 -2.970 -5.604 1.00 98.12 111 SER A N 1
ATOM 859 C CA . SER A 1 111 ? 13.872 -1.984 -5.208 1.00 98.12 111 SER A CA 1
ATOM 860 C C . SER A 1 111 ? 14.318 -2.194 -3.761 1.00 98.12 111 SER A C 1
ATOM 862 O O . SER A 1 111 ? 13.772 -3.002 -3.005 1.00 98.12 111 SER A O 1
ATOM 864 N N . SER A 1 112 ? 15.330 -1.437 -3.336 1.00 98.19 112 SER A N 1
ATOM 865 C CA . SER A 1 112 ? 15.824 -1.530 -1.961 1.00 98.19 112 SER A CA 1
ATOM 866 C C . SER A 1 112 ? 14.772 -1.124 -0.920 1.00 98.19 112 SER A C 1
ATOM 868 O O . SER A 1 112 ? 14.804 -1.613 0.206 1.00 98.19 112 SER A O 1
ATOM 870 N N . GLU A 1 113 ? 13.833 -0.261 -1.298 1.00 98.56 113 GLU A N 1
ATOM 871 C CA . GLU A 1 113 ? 12.717 0.220 -0.491 1.00 98.56 113 GLU A CA 1
ATOM 872 C C . GLU A 1 113 ? 11.721 -0.901 -0.184 1.00 98.56 113 GLU A C 1
ATOM 874 O O . GLU A 1 113 ? 11.234 -0.992 0.944 1.00 98.56 113 GLU A O 1
ATOM 879 N N . ASP A 1 114 ? 11.462 -1.803 -1.136 1.00 98.75 114 ASP A N 1
ATOM 880 C CA . ASP A 1 114 ? 10.605 -2.965 -0.892 1.00 98.75 114 ASP A CA 1
ATOM 881 C C . ASP A 1 114 ? 11.185 -3.850 0.210 1.00 98.75 114 ASP A C 1
ATOM 883 O O . ASP A 1 114 ? 10.507 -4.130 1.200 1.00 98.75 114 ASP A O 1
ATOM 887 N N . TYR A 1 115 ? 12.462 -4.215 0.080 1.00 98.44 115 TYR A N 1
ATOM 888 C CA . TYR A 1 115 ? 13.133 -5.115 1.017 1.00 98.44 115 TYR A CA 1
ATOM 889 C C . TYR A 1 115 ? 13.430 -4.478 2.374 1.00 98.44 115 TYR A C 1
ATOM 891 O O . TYR A 1 115 ? 13.390 -5.158 3.394 1.00 98.44 115 TYR A O 1
ATOM 899 N N . LYS A 1 116 ? 13.763 -3.184 2.413 1.00 97.88 116 LYS A N 1
ATOM 900 C CA . LYS A 1 116 ? 14.119 -2.501 3.667 1.00 97.88 116 LYS A CA 1
ATOM 901 C C . LYS A 1 116 ? 12.903 -2.018 4.440 1.00 97.88 116 LYS A C 1
ATOM 903 O O . LYS A 1 116 ? 12.979 -1.910 5.665 1.00 97.88 116 LYS A O 1
ATOM 908 N N . TYR A 1 117 ? 11.827 -1.670 3.739 1.00 97.75 117 TYR A N 1
ATOM 909 C CA . TYR A 1 117 ? 10.715 -0.936 4.326 1.00 97.75 117 TYR A CA 1
ATOM 910 C C . TYR A 1 117 ? 9.381 -1.656 4.171 1.00 97.75 117 TYR A C 1
ATOM 912 O O . TYR A 1 117 ? 8.732 -1.950 5.170 1.00 97.75 117 TYR A O 1
ATOM 920 N N . LYS A 1 118 ? 8.944 -1.931 2.942 1.00 98.44 118 LYS A N 1
ATOM 921 C CA . LYS A 1 118 ? 7.549 -2.328 2.696 1.00 98.44 118 LYS A CA 1
ATOM 922 C C . LYS A 1 118 ? 7.286 -3.769 3.115 1.00 98.44 118 LYS A C 1
ATOM 924 O O . LYS A 1 118 ? 6.404 -3.999 3.938 1.00 98.44 118 LYS A O 1
ATOM 929 N N . ILE A 1 119 ? 8.063 -4.718 2.596 1.00 98.50 119 ILE A N 1
ATOM 930 C CA . ILE A 1 119 ? 7.881 -6.152 2.851 1.00 98.50 119 ILE A CA 1
ATOM 931 C C . ILE A 1 119 ? 8.023 -6.475 4.347 1.00 98.50 119 ILE A C 1
ATOM 933 O O . ILE A 1 119 ? 7.090 -7.068 4.891 1.00 98.50 119 ILE A O 1
ATOM 937 N N . PRO A 1 120 ? 9.078 -6.027 5.065 1.00 97.75 120 PRO A N 1
ATOM 938 C CA . PRO A 1 120 ? 9.195 -6.324 6.492 1.00 97.75 120 PRO A CA 1
ATOM 939 C C . PRO A 1 120 ? 8.015 -5.793 7.314 1.00 97.75 120 PRO A C 1
ATOM 941 O O . PRO A 1 120 ? 7.511 -6.489 8.192 1.00 97.75 120 PRO A O 1
ATOM 944 N N . LEU A 1 121 ? 7.525 -4.582 7.020 1.00 97.62 121 LEU A N 1
ATOM 945 C CA . LEU A 1 121 ? 6.380 -4.016 7.740 1.00 97.62 121 LEU A CA 1
ATOM 946 C C . LEU A 1 121 ? 5.066 -4.733 7.424 1.00 97.62 121 LEU A C 1
ATOM 948 O O . LEU A 1 121 ? 4.247 -4.915 8.325 1.00 97.62 121 LEU A O 1
ATOM 952 N N . ILE A 1 122 ? 4.872 -5.162 6.176 1.00 98.19 122 ILE A N 1
ATOM 953 C CA . ILE A 1 122 ? 3.727 -5.988 5.779 1.00 98.19 122 ILE A CA 1
ATOM 954 C C . ILE A 1 122 ? 3.750 -7.313 6.546 1.00 98.19 122 ILE A C 1
ATOM 956 O O . ILE A 1 122 ? 2.739 -7.674 7.143 1.00 98.19 122 ILE A O 1
ATOM 960 N N . GLN A 1 123 ? 4.896 -7.995 6.596 1.00 97.62 123 GLN A N 1
ATOM 961 C CA . GLN A 1 123 ? 5.047 -9.255 7.329 1.00 97.62 123 GLN A CA 1
ATOM 962 C C . GLN A 1 123 ? 4.788 -9.069 8.832 1.00 97.62 123 GLN A C 1
ATOM 964 O O . GLN A 1 123 ? 4.060 -9.857 9.433 1.00 97.62 123 GLN A O 1
ATOM 969 N N . MET A 1 124 ? 5.310 -7.998 9.447 1.00 97.12 124 MET A N 1
ATOM 970 C CA . MET A 1 124 ? 5.013 -7.675 10.850 1.00 97.12 124 MET A CA 1
ATOM 971 C C . MET A 1 124 ? 3.509 -7.492 11.086 1.00 97.12 124 MET A C 1
ATOM 973 O O . MET A 1 124 ? 2.973 -8.044 12.043 1.00 97.12 124 MET A O 1
ATOM 977 N N . ALA A 1 125 ? 2.824 -6.755 10.207 1.00 97.69 125 ALA A N 1
ATOM 978 C CA . ALA A 1 125 ? 1.382 -6.546 10.292 1.00 97.69 125 ALA A CA 1
ATOM 979 C C . ALA A 1 125 ? 0.590 -7.853 10.115 1.00 97.69 125 ALA A C 1
ATOM 981 O O . ALA A 1 125 ? -0.326 -8.126 10.890 1.00 97.69 125 ALA A O 1
ATOM 982 N N . GLN A 1 126 ? 0.955 -8.681 9.132 1.00 96.88 126 GLN A N 1
ATOM 983 C CA . GLN A 1 126 ? 0.318 -9.977 8.878 1.00 96.88 126 GLN A CA 1
ATOM 984 C C . GLN A 1 126 ? 0.485 -10.947 10.050 1.00 96.88 126 GLN A C 1
ATOM 986 O O . GLN A 1 126 ? -0.460 -11.652 10.386 1.00 96.88 126 GLN A O 1
ATOM 991 N N . ASN A 1 127 ? 1.652 -10.953 10.698 1.00 96.81 127 ASN A N 1
ATOM 992 C CA . ASN A 1 127 ? 1.949 -11.865 11.803 1.00 96.81 127 ASN A CA 1
ATOM 993 C C . ASN A 1 127 ? 1.098 -11.613 13.054 1.00 96.81 127 ASN A C 1
ATOM 995 O O . ASN A 1 127 ? 0.868 -12.545 13.823 1.00 96.81 127 ASN A O 1
ATOM 999 N N . ILE A 1 128 ? 0.654 -10.374 13.279 1.00 96.94 128 ILE A N 1
ATOM 1000 C CA . ILE A 1 128 ? -0.138 -10.021 14.467 1.00 96.94 128 ILE A CA 1
ATOM 1001 C C . ILE A 1 128 ? -1.632 -9.855 14.180 1.00 96.94 128 ILE A C 1
ATOM 1003 O O . ILE A 1 128 ? -2.443 -9.850 15.110 1.00 96.94 128 ILE A O 1
ATOM 1007 N N . SER A 1 129 ? -2.005 -9.699 12.907 1.00 96.44 129 SER A N 1
ATOM 1008 C CA . SER A 1 129 ? -3.398 -9.503 12.533 1.00 96.44 129 SER A CA 1
ATOM 1009 C C . SER A 1 129 ? -4.210 -10.770 12.782 1.00 96.44 129 SER A C 1
ATOM 1011 O O . SER A 1 129 ? -3.812 -11.875 12.424 1.00 96.44 129 SER A O 1
ATOM 1013 N N . GLN A 1 130 ? -5.394 -10.603 13.369 1.00 95.00 130 GLN A N 1
ATOM 1014 C CA . GLN A 1 130 ? -6.395 -11.673 13.460 1.00 95.00 130 GLN A CA 1
ATOM 1015 C C . GLN A 1 130 ? -7.168 -11.852 12.144 1.00 95.00 130 GLN A C 1
ATOM 1017 O O . GLN A 1 130 ? -7.912 -12.820 11.980 1.00 95.00 130 GLN A O 1
ATOM 1022 N N . HIS A 1 131 ? -6.999 -10.920 11.202 1.00 91.50 131 HIS A N 1
ATOM 1023 C CA . HIS A 1 131 ? -7.667 -10.909 9.908 1.00 91.50 131 HIS A CA 1
ATOM 1024 C C . HIS A 1 131 ? -6.699 -11.344 8.808 1.00 91.50 131 HIS A C 1
ATOM 1026 O O . HIS A 1 131 ? -5.493 -11.119 8.881 1.00 91.50 131 HIS A O 1
ATOM 1032 N N . ASN A 1 132 ? -7.230 -11.914 7.726 1.00 91.94 132 ASN A N 1
ATOM 1033 C CA . ASN A 1 132 ? -6.439 -12.108 6.514 1.00 91.94 132 ASN A CA 1
ATOM 1034 C C . ASN A 1 132 ? -6.236 -10.749 5.820 1.00 91.94 132 ASN A C 1
ATOM 1036 O O . ASN A 1 132 ? -7.094 -10.333 5.035 1.00 91.94 132 ASN A O 1
ATOM 1040 N N . LEU A 1 133 ? -5.129 -10.069 6.147 1.00 95.62 133 LEU A N 1
ATOM 1041 C CA . LEU A 1 133 ? -4.803 -8.727 5.663 1.00 95.62 133 LEU A CA 1
ATOM 1042 C C . LEU A 1 133 ? -4.833 -8.667 4.129 1.00 95.62 133 LEU A C 1
ATOM 1044 O O . LEU A 1 133 ? -4.011 -9.276 3.442 1.00 95.62 133 LEU A O 1
ATOM 1048 N N . LYS A 1 134 ? -5.777 -7.896 3.585 1.00 96.81 134 LYS A N 1
ATOM 1049 C CA . LYS A 1 134 ? -5.931 -7.704 2.139 1.00 96.81 134 LYS A CA 1
ATOM 1050 C C . LYS A 1 134 ? -4.997 -6.609 1.644 1.00 96.81 134 LYS A C 1
ATOM 1052 O O . LYS A 1 134 ? -5.134 -5.455 2.040 1.00 96.81 134 LYS A O 1
ATOM 1057 N N . LEU A 1 135 ? -4.080 -6.953 0.746 1.00 97.38 135 LEU A N 1
ATOM 1058 C CA . LEU A 1 135 ? -3.161 -5.995 0.135 1.00 97.38 135 LEU A CA 1
ATOM 1059 C C . LEU A 1 135 ? -3.665 -5.558 -1.242 1.00 97.38 135 LEU A C 1
ATOM 1061 O O . LEU A 1 135 ? -4.082 -6.385 -2.052 1.00 97.38 135 LEU A O 1
ATOM 1065 N N . VAL A 1 136 ? -3.608 -4.254 -1.511 1.00 97.19 136 VAL A N 1
ATOM 1066 C CA . VAL A 1 136 ? -3.962 -3.662 -2.807 1.00 97.19 136 VAL A CA 1
ATOM 1067 C C . VAL A 1 136 ? -2.746 -2.949 -3.390 1.00 97.19 136 VAL A C 1
ATOM 1069 O O . VAL A 1 136 ? -2.329 -1.904 -2.887 1.00 97.19 136 VAL A O 1
ATOM 1072 N N . GLY A 1 137 ? -2.193 -3.511 -4.466 1.00 97.31 137 GLY A N 1
ATOM 1073 C CA . GLY A 1 137 ? -1.100 -2.917 -5.234 1.00 97.31 137 GLY A CA 1
ATOM 1074 C C . GLY A 1 137 ? -1.587 -1.792 -6.15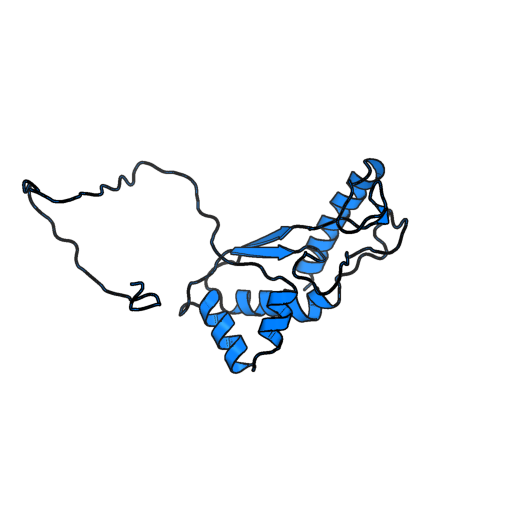0 1.00 97.31 137 GLY A C 1
ATOM 1075 O O . GLY A 1 137 ? -2.593 -1.943 -6.841 1.00 97.31 137 GLY A O 1
ATOM 1076 N N . CYS A 1 138 ? -0.887 -0.657 -6.180 1.00 96.25 138 CYS A N 1
ATOM 1077 C CA . CYS A 1 138 ? -1.192 0.442 -7.100 1.00 96.25 138 CYS A CA 1
ATOM 1078 C C . CYS A 1 138 ? 0.086 1.142 -7.576 1.00 96.25 138 CYS A C 1
ATOM 1080 O O . CYS A 1 138 ? 0.790 1.764 -6.778 1.00 96.25 138 CYS A O 1
ATOM 1082 N N . ALA A 1 139 ? 0.368 1.065 -8.878 1.00 97.25 139 ALA A N 1
ATOM 1083 C CA . ALA A 1 139 ? 1.494 1.758 -9.495 1.00 97.25 139 ALA A CA 1
ATOM 1084 C C . ALA A 1 139 ? 1.219 3.258 -9.653 1.00 97.25 139 ALA A C 1
ATOM 1086 O O . ALA A 1 139 ? 0.158 3.653 -10.139 1.00 97.25 139 ALA A O 1
ATOM 1087 N N . PHE A 1 140 ? 2.189 4.093 -9.275 1.00 95.75 140 PHE A N 1
ATOM 1088 C CA . PHE A 1 140 ? 2.107 5.547 -9.461 1.00 95.75 140 PHE A CA 1
ATOM 1089 C C . PHE A 1 140 ? 2.515 5.976 -10.880 1.00 95.75 140 PHE A C 1
ATOM 1091 O O . PHE A 1 140 ? 1.973 6.929 -11.434 1.00 95.75 140 PHE A O 1
ATOM 1098 N N . THR A 1 141 ? 3.463 5.259 -11.485 1.00 97.06 141 THR A N 1
ATOM 1099 C CA . THR A 1 141 ? 3.962 5.493 -12.846 1.00 97.06 141 THR A CA 1
ATOM 1100 C C . THR A 1 141 ? 4.508 4.194 -13.433 1.00 97.06 141 THR A C 1
ATOM 1102 O O . THR A 1 141 ? 5.015 3.351 -12.700 1.00 97.06 141 THR A O 1
ATOM 1105 N N . SER A 1 142 ? 4.435 4.045 -14.756 1.00 97.44 142 SER A N 1
ATOM 1106 C CA . SER A 1 142 ? 5.216 3.042 -15.490 1.00 97.44 142 SER A CA 1
ATOM 1107 C C . SER A 1 142 ? 6.678 3.486 -15.647 1.00 97.44 142 SER A C 1
ATOM 1109 O O . SER A 1 142 ? 6.952 4.681 -15.446 1.00 97.44 142 SER A O 1
ATOM 1111 N N . PRO A 1 143 ? 7.597 2.581 -16.047 1.00 97.81 143 PRO A N 1
ATOM 1112 C CA . PRO A 1 143 ? 8.944 2.957 -16.465 1.00 97.81 143 PRO A CA 1
ATOM 1113 C C . PRO A 1 143 ? 8.928 4.085 -17.495 1.00 97.81 143 PRO A C 1
ATOM 1115 O O . PRO A 1 143 ? 8.028 4.158 -18.341 1.00 97.81 143 PRO A O 1
ATOM 1118 N N . SER A 1 144 ? 9.911 4.983 -17.420 1.00 97.50 144 SER A N 1
ATOM 1119 C CA . SER A 1 144 ? 9.956 6.188 -18.256 1.00 97.50 144 SER A CA 1
ATOM 1120 C C . SER A 1 144 ? 9.987 5.845 -19.747 1.00 97.50 144 SER A C 1
ATOM 1122 O O . SER A 1 144 ? 9.211 6.404 -20.517 1.00 97.50 144 SER A O 1
ATOM 1124 N N . TRP A 1 145 ? 10.795 4.860 -20.142 1.00 97.19 145 TRP A N 1
ATOM 1125 C CA . TRP A 1 145 ? 10.938 4.396 -21.524 1.00 97.19 145 TRP A CA 1
ATOM 1126 C C . TRP A 1 145 ? 9.648 3.795 -22.114 1.00 97.19 145 TRP A C 1
ATOM 1128 O O . TRP A 1 145 ? 9.517 3.704 -23.335 1.00 97.19 145 TRP A O 1
ATOM 1138 N N . MET A 1 146 ? 8.652 3.463 -21.279 1.00 97.56 146 MET A N 1
ATOM 1139 C CA . MET A 1 146 ? 7.330 3.030 -21.742 1.00 97.56 146 MET A CA 1
ATOM 1140 C C . MET A 1 146 ? 6.388 4.191 -22.119 1.00 97.56 146 MET A C 1
ATOM 1142 O O . MET A 1 146 ? 5.249 3.958 -22.541 1.00 97.56 146 MET A O 1
ATOM 1146 N N . LYS A 1 147 ? 6.803 5.452 -21.946 1.00 97.50 147 LYS A N 1
ATOM 1147 C CA . LYS A 1 147 ? 5.897 6.611 -21.962 1.00 97.50 147 LYS A CA 1
ATOM 1148 C C . LYS A 1 147 ? 6.145 7.548 -23.134 1.00 97.50 147 LYS A C 1
ATOM 1150 O O . LYS A 1 147 ? 7.245 7.670 -23.651 1.00 97.50 147 LYS A O 1
ATOM 1155 N N . THR A 1 148 ? 5.110 8.292 -23.513 1.00 97.38 148 THR A N 1
ATOM 1156 C CA . THR A 1 148 ? 5.110 9.230 -24.650 1.00 97.38 148 THR A CA 1
ATOM 1157 C C . THR A 1 148 ? 6.172 10.329 -24.578 1.00 97.38 148 THR A C 1
ATOM 1159 O O . THR A 1 148 ? 6.497 10.923 -25.599 1.00 97.38 148 THR A O 1
ATOM 1162 N N . ASN A 1 149 ? 6.658 10.656 -23.380 1.00 96.00 149 ASN A N 1
ATOM 1163 C CA . ASN A 1 149 ? 7.573 11.769 -23.120 1.00 96.00 149 ASN A CA 1
ATOM 1164 C C . ASN A 1 149 ? 8.821 11.360 -22.321 1.00 96.00 149 ASN A C 1
ATOM 1166 O O . ASN A 1 149 ? 9.544 12.246 -21.870 1.00 96.00 149 ASN A O 1
ATOM 1170 N N . ASN A 1 150 ? 9.036 10.063 -22.080 1.00 94.25 150 ASN A N 1
ATOM 1171 C CA . ASN A 1 150 ? 10.085 9.555 -21.190 1.00 94.25 150 ASN A CA 1
ATOM 1172 C C . ASN A 1 150 ? 10.098 10.199 -19.786 1.00 94.25 150 ASN A C 1
ATOM 1174 O O . ASN A 1 150 ? 11.147 10.317 -19.156 1.00 94.25 150 ASN A O 1
ATOM 1178 N N . GLY A 1 151 ? 8.939 10.659 -19.301 1.00 91.81 151 GLY A N 1
ATOM 1179 C CA . GLY A 1 151 ? 8.811 11.386 -18.041 1.00 91.81 151 GLY A CA 1
ATOM 1180 C C . GLY A 1 151 ? 8.474 10.495 -16.846 1.00 91.81 151 GLY A C 1
ATOM 1181 O O . GLY A 1 151 ? 7.706 9.538 -16.954 1.00 91.81 151 GLY A O 1
ATOM 1182 N N . THR A 1 152 ? 8.959 10.885 -15.668 1.00 90.94 152 THR A N 1
ATOM 1183 C CA . THR A 1 152 ? 8.611 10.265 -14.382 1.00 90.94 152 THR A CA 1
ATOM 1184 C C . THR A 1 152 ? 8.213 11.377 -13.404 1.00 90.94 152 THR A C 1
ATOM 1186 O O . THR A 1 152 ? 9.051 12.232 -13.123 1.00 90.94 152 THR A O 1
ATOM 1189 N N . PRO A 1 153 ? 6.955 11.460 -12.923 1.00 89.62 153 PRO A N 1
ATOM 1190 C CA . PRO A 1 153 ? 5.841 10.520 -13.100 1.00 89.62 153 PRO A CA 1
ATOM 1191 C C . PRO A 1 153 ? 4.881 10.865 -14.261 1.00 89.62 153 PRO A C 1
ATOM 1193 O O . PRO A 1 153 ? 3.910 10.148 -14.485 1.00 89.62 153 PRO A O 1
ATOM 1196 N N . SER A 1 154 ? 5.105 11.936 -15.029 1.00 93.75 154 SER A N 1
ATOM 1197 C CA . SER A 1 154 ? 4.153 12.424 -16.050 1.00 93.75 154 SER A CA 1
ATOM 1198 C C . SER A 1 154 ? 4.237 11.693 -17.398 1.00 93.75 154 SER A C 1
ATOM 1200 O O . SER A 1 154 ? 5.244 11.066 -17.702 1.00 93.75 154 SER A O 1
ATOM 1202 N N . GLY A 1 155 ? 3.197 11.808 -18.230 1.00 95.31 155 GLY A N 1
ATOM 1203 C CA . GLY A 1 155 ? 3.122 11.186 -19.559 1.00 95.31 155 GLY A CA 1
ATOM 1204 C C . GLY A 1 155 ? 2.204 9.966 -19.605 1.00 95.31 155 GLY A C 1
ATOM 1205 O O . GLY A 1 155 ? 1.822 9.428 -18.568 1.00 95.31 155 GLY A O 1
ATOM 1206 N N . TYR A 1 156 ? 1.850 9.536 -20.816 1.00 96.75 156 TYR A N 1
ATOM 1207 C CA . TYR A 1 156 ? 0.975 8.385 -21.040 1.00 96.75 156 TYR A CA 1
ATOM 1208 C C . TYR A 1 156 ? 1.793 7.181 -21.476 1.00 96.75 156 TYR A C 1
ATOM 1210 O O . TYR A 1 156 ? 2.782 7.334 -22.191 1.00 96.75 156 TYR A O 1
ATOM 1218 N N . ILE A 1 157 ? 1.367 5.985 -21.080 1.00 96.44 157 ILE A N 1
ATOM 1219 C CA . ILE A 1 157 ? 1.951 4.756 -21.607 1.00 96.44 157 ILE A CA 1
ATOM 1220 C C . ILE A 1 157 ? 1.682 4.649 -23.118 1.00 96.44 157 ILE A C 1
ATOM 1222 O O . ILE A 1 157 ? 0.562 4.874 -23.584 1.00 96.44 157 ILE A O 1
ATOM 1226 N N . LEU A 1 158 ? 2.716 4.327 -23.897 1.00 97.06 158 LEU A N 1
ATOM 1227 C CA . LEU A 1 158 ? 2.576 4.074 -25.330 1.00 97.06 158 LEU A CA 1
ATOM 1228 C C . LEU A 1 158 ? 1.864 2.735 -25.542 1.00 97.06 158 LEU A C 1
ATOM 1230 O O . LEU A 1 158 ? 2.195 1.743 -24.897 1.00 97.06 158 LEU A O 1
ATOM 1234 N N . SER A 1 159 ? 0.934 2.684 -26.497 1.00 97.31 159 SER A N 1
ATOM 1235 C CA . SER A 1 159 ? 0.123 1.487 -26.776 1.00 97.31 159 SER A CA 1
ATOM 1236 C C . SER A 1 159 ? 0.949 0.228 -27.041 1.00 97.31 159 SER A C 1
ATOM 1238 O O . SER A 1 159 ? 0.542 -0.864 -26.649 1.00 97.31 159 SER A O 1
ATOM 1240 N N . ARG A 1 160 ? 2.140 0.378 -27.638 1.00 96.00 160 ARG A N 1
ATOM 1241 C CA . ARG A 1 160 ? 3.079 -0.730 -27.878 1.00 96.00 160 ARG A CA 1
ATOM 1242 C C . ARG A 1 160 ? 3.544 -1.438 -26.598 1.00 96.00 160 ARG A C 1
ATOM 1244 O O . ARG A 1 160 ? 3.940 -2.591 -26.677 1.00 96.00 160 ARG A O 1
ATOM 1251 N N . TYR A 1 161 ? 3.462 -0.780 -25.440 1.00 97.25 161 TYR A N 1
ATOM 1252 C CA . TYR A 1 161 ? 3.907 -1.316 -24.152 1.00 97.25 161 TYR A CA 1
ATOM 1253 C C . TYR A 1 161 ? 2.768 -1.779 -23.238 1.00 97.25 161 TYR A C 1
ATOM 1255 O O . TYR A 1 161 ? 3.032 -2.153 -22.101 1.00 97.25 161 TYR A O 1
ATOM 1263 N N . PHE A 1 162 ? 1.506 -1.791 -23.687 1.00 97.06 162 PHE A N 1
ATOM 1264 C CA . PHE A 1 162 ? 0.391 -2.236 -22.836 1.00 97.06 162 PHE A CA 1
ATOM 1265 C C . PHE A 1 162 ? 0.562 -3.675 -22.334 1.00 97.06 162 PHE A C 1
ATOM 1267 O O . PHE A 1 162 ? 0.314 -3.939 -21.159 1.00 97.06 162 PHE A O 1
ATOM 1274 N N . ASP A 1 163 ? 1.032 -4.582 -23.193 1.00 97.19 163 ASP A N 1
ATOM 1275 C CA . ASP A 1 163 ? 1.342 -5.961 -22.801 1.00 97.19 163 ASP A CA 1
ATOM 1276 C C . ASP A 1 163 ? 2.487 -6.020 -21.775 1.00 97.19 163 ASP A C 1
ATOM 1278 O O . ASP A 1 163 ? 2.342 -6.629 -20.715 1.00 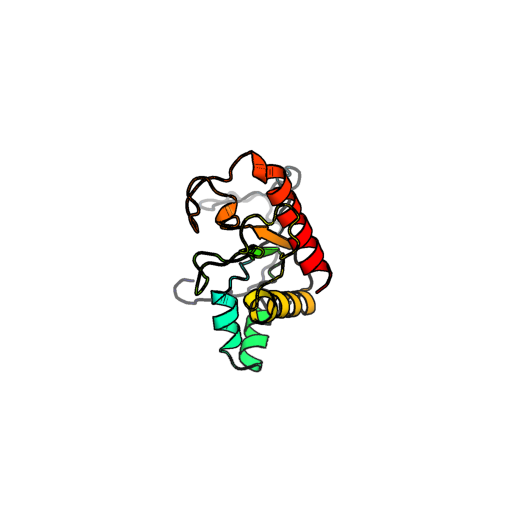97.19 163 ASP A O 1
ATOM 1282 N N . GLY A 1 164 ? 3.596 -5.321 -22.042 1.00 97.06 164 GLY A N 1
ATOM 1283 C CA . GLY A 1 164 ? 4.726 -5.235 -21.113 1.00 97.06 164 GLY A CA 1
ATOM 1284 C C . GLY A 1 164 ? 4.317 -4.669 -19.752 1.00 97.06 164 GLY A C 1
ATOM 1285 O O . GLY A 1 164 ? 4.708 -5.193 -18.716 1.00 97.06 164 GLY A O 1
ATOM 1286 N N . TRP A 1 165 ? 3.443 -3.665 -19.730 1.00 97.62 165 TRP A N 1
ATOM 1287 C CA . TRP A 1 165 ? 2.929 -3.077 -18.496 1.00 97.62 165 TRP A CA 1
ATOM 1288 C C . TRP A 1 165 ? 1.976 -3.992 -17.723 1.00 97.62 165 TRP A C 1
ATOM 1290 O O . TRP A 1 165 ? 1.988 -4.001 -16.490 1.00 97.62 165 TRP A O 1
ATOM 1300 N N . ALA A 1 166 ? 1.183 -4.810 -18.418 1.00 97.88 166 ALA A N 1
ATOM 1301 C CA . ALA A 1 166 ? 0.406 -5.864 -17.776 1.00 97.88 166 ALA A CA 1
ATOM 1302 C C . ALA A 1 166 ? 1.332 -6.926 -17.155 1.00 97.88 166 ALA A C 1
ATOM 1304 O O . ALA A 1 166 ? 1.177 -7.265 -15.980 1.00 97.88 166 ALA A O 1
ATOM 1305 N N . ARG A 1 167 ? 2.353 -7.386 -17.895 1.00 98.38 167 ARG A N 1
ATOM 1306 C CA . ARG A 1 167 ? 3.365 -8.332 -17.390 1.00 98.38 167 ARG A CA 1
ATOM 1307 C C . ARG A 1 167 ? 4.174 -7.771 -16.222 1.00 98.38 167 ARG A C 1
ATOM 1309 O O . ARG A 1 167 ? 4.506 -8.523 -15.314 1.00 98.38 167 ARG A O 1
ATOM 1316 N N . TYR A 1 168 ? 4.435 -6.467 -16.198 1.00 98.56 168 TYR A N 1
ATOM 1317 C CA . TYR A 1 168 ? 5.107 -5.790 -15.088 1.00 98.56 168 TYR A CA 1
ATOM 1318 C C . TYR A 1 168 ? 4.336 -5.953 -13.771 1.00 98.56 168 TYR A C 1
ATOM 1320 O O . TYR A 1 168 ? 4.931 -6.246 -12.736 1.00 98.56 168 TYR A O 1
ATOM 1328 N N . HIS A 1 169 ? 3.004 -5.844 -13.805 1.00 98.44 169 HIS A N 1
ATOM 1329 C CA . HIS A 1 169 ? 2.177 -6.084 -12.619 1.00 98.44 169 HIS A CA 1
ATOM 1330 C C . HIS A 1 169 ? 2.170 -7.554 -12.202 1.00 98.44 169 HIS A C 1
ATOM 1332 O O . HIS A 1 169 ? 2.198 -7.833 -11.008 1.00 98.44 169 HIS A O 1
ATOM 1338 N N . VAL A 1 170 ? 2.161 -8.489 -13.158 1.00 98.25 170 VAL A N 1
ATOM 1339 C CA . VAL A 1 170 ? 2.277 -9.925 -12.853 1.00 98.25 170 VAL A CA 1
ATOM 1340 C C . VAL A 1 170 ? 3.615 -10.216 -12.175 1.00 98.25 170 VAL A C 1
ATOM 1342 O O . VAL A 1 170 ? 3.623 -10.804 -11.102 1.00 98.25 170 VAL A O 1
ATOM 1345 N N . LYS A 1 171 ? 4.729 -9.696 -12.708 1.00 98.44 171 LYS A N 1
ATOM 1346 C CA . LYS A 1 171 ? 6.052 -9.833 -12.082 1.00 98.44 171 LYS A CA 1
ATOM 1347 C C . LYS A 1 171 ? 6.122 -9.229 -10.682 1.00 98.4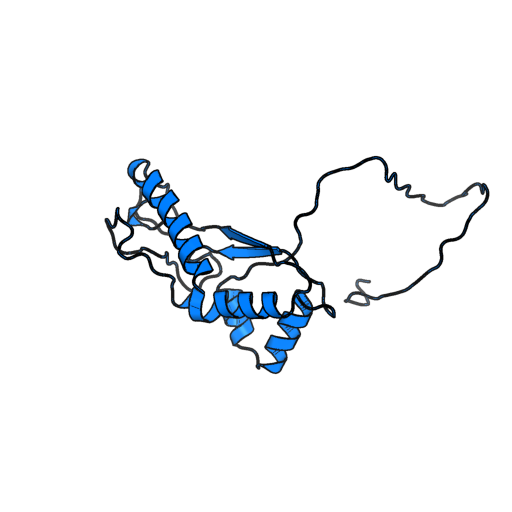4 171 LYS A C 1
ATOM 1349 O O . LYS A 1 171 ? 6.772 -9.797 -9.814 1.00 98.44 171 LYS A O 1
ATOM 1354 N N . TYR A 1 172 ? 5.451 -8.101 -10.447 1.00 98.56 172 TYR A N 1
ATOM 1355 C CA . TYR A 1 172 ? 5.317 -7.540 -9.102 1.00 98.56 172 TYR A CA 1
ATOM 1356 C C . TYR A 1 172 ? 4.587 -8.499 -8.156 1.00 98.56 172 TYR A C 1
ATOM 1358 O O . TYR A 1 172 ? 5.061 -8.716 -7.043 1.00 98.56 172 TYR A O 1
ATOM 1366 N N . LEU A 1 173 ? 3.458 -9.068 -8.592 1.00 98.44 173 LEU A N 1
ATOM 1367 C CA . LEU A 1 173 ? 2.691 -10.022 -7.790 1.00 98.44 173 LEU A CA 1
ATOM 1368 C C . LEU A 1 173 ? 3.511 -11.279 -7.482 1.00 98.44 173 LEU A C 1
ATOM 1370 O O . LEU A 1 173 ? 3.538 -11.695 -6.329 1.00 98.44 173 LEU A O 1
ATOM 1374 N N . ASP A 1 174 ? 4.205 -11.833 -8.478 1.00 98.38 174 ASP A N 1
ATOM 1375 C CA . ASP A 1 174 ? 5.077 -12.998 -8.307 1.00 98.38 174 ASP A CA 1
ATOM 1376 C C . ASP A 1 174 ? 6.217 -12.686 -7.324 1.00 98.38 174 ASP A C 1
ATOM 1378 O O . ASP A 1 174 ? 6.408 -13.404 -6.346 1.00 98.38 174 ASP A O 1
ATOM 1382 N N . ALA A 1 175 ? 6.911 -11.557 -7.504 1.00 98.31 175 ALA A N 1
ATOM 1383 C CA . ALA A 1 175 ? 8.014 -11.161 -6.631 1.00 98.31 175 ALA A CA 1
ATOM 1384 C C . ALA A 1 175 ? 7.567 -10.922 -5.178 1.00 98.31 175 ALA A C 1
ATOM 1386 O O . ALA A 1 175 ? 8.285 -11.277 -4.248 1.00 98.31 175 ALA A O 1
ATOM 1387 N N . TYR A 1 176 ? 6.382 -10.342 -4.960 1.00 97.94 176 TYR A N 1
ATOM 1388 C CA . TYR A 1 176 ? 5.816 -10.190 -3.614 1.00 97.94 176 TYR A CA 1
ATOM 1389 C C . TYR A 1 176 ? 5.281 -11.502 -3.029 1.00 97.94 176 TYR A C 1
ATOM 1391 O O . TYR A 1 176 ? 5.168 -11.592 -1.816 1.00 97.94 176 TYR A O 1
ATOM 1399 N N . ALA A 1 177 ? 4.928 -12.497 -3.846 1.00 96.88 177 ALA A N 1
ATOM 1400 C CA . ALA A 1 177 ? 4.513 -13.815 -3.365 1.00 96.88 177 ALA A CA 1
ATOM 1401 C C . ALA A 1 177 ? 5.706 -14.702 -2.960 1.00 96.88 177 ALA A C 1
ATOM 1403 O O . ALA A 1 177 ? 5.547 -15.611 -2.147 1.00 96.88 177 ALA A O 1
ATOM 1404 N N . GLU A 1 178 ? 6.889 -14.452 -3.529 1.00 96.06 178 GLU A N 1
ATOM 1405 C CA . GLU A 1 178 ? 8.147 -15.138 -3.195 1.00 96.06 178 GLU A CA 1
ATOM 1406 C C . GLU A 1 178 ? 8.812 -14.626 -1.902 1.00 96.06 178 GLU A C 1
ATOM 1408 O O . GLU A 1 178 ? 9.781 -15.232 -1.438 1.00 96.06 178 GLU A O 1
ATOM 1413 N N . ASN A 1 179 ? 8.307 -13.532 -1.321 1.00 91.75 179 ASN A N 1
ATOM 1414 C CA . ASN A 1 179 ? 8.823 -12.887 -0.108 1.00 91.75 179 ASN A CA 1
ATOM 1415 C C . ASN A 1 179 ? 7.763 -12.847 0.998 1.00 91.75 179 ASN A C 1
ATOM 1417 O O . ASN A 1 179 ? 8.159 -12.917 2.183 1.00 91.75 179 ASN A O 1
#

Mean predicted aligned error: 4.92 Å